Protein AF-0000000083951355 (afdb_homodimer)

Structure (mmCIF, N/CA/C/O backbone):
data_AF-0000000083951355-model_v1
#
loop_
_entity.id
_entity.type
_entity.pdbx_description
1 polymer 'Uncharacterized conserved protein, contains double-stranded beta-helix domain'
#
loop_
_atom_site.group_PDB
_atom_site.id
_atom_site.type_symbol
_atom_site.label_atom_id
_atom_site.label_alt_id
_atom_site.label_comp_id
_atom_site.label_asym_id
_atom_site.label_entity_id
_atom_site.label_seq_id
_atom_site.pdbx_PDB_ins_code
_atom_site.Cartn_x
_atom_site.Cartn_y
_atom_site.Cartn_z
_atom_site.occupancy
_atom_site.B_iso_or_equiv
_atom_site.auth_seq_id
_atom_site.auth_comp_id
_atom_site.auth_asym_id
_atom_site.auth_atom_id
_atom_site.pdbx_PDB_model_num
ATOM 1 N N . MET A 1 1 ? -14.945 -11.906 -16.562 1 75.81 1 MET A N 1
ATOM 2 C CA . MET A 1 1 ? -14.273 -10.68 -16.141 1 75.81 1 MET A CA 1
ATOM 3 C C . MET A 1 1 ? -13.078 -10.375 -17.031 1 75.81 1 MET A C 1
ATOM 5 O O . MET A 1 1 ? -12.438 -11.289 -17.547 1 75.81 1 MET A O 1
ATOM 9 N N . ASN A 1 2 ? -12.984 -9.07 -17.422 1 92.38 2 ASN A N 1
ATOM 10 C CA . ASN A 1 2 ? -11.852 -8.68 -18.25 1 92.38 2 ASN A CA 1
ATOM 11 C C . ASN A 1 2 ? -10.578 -8.516 -17.422 1 92.38 2 ASN A C 1
ATOM 13 O O . ASN A 1 2 ? -10.469 -7.57 -16.625 1 92.38 2 ASN A O 1
ATOM 17 N N . ALA A 1 3 ? -9.594 -9.438 -17.562 1 96.56 3 ALA A N 1
ATOM 18 C CA . ALA A 1 3 ? -8.359 -9.477 -16.766 1 96.56 3 ALA A CA 1
ATOM 19 C C . ALA A 1 3 ? -7.586 -8.172 -16.891 1 96.56 3 ALA A C 1
ATOM 21 O O . ALA A 1 3 ? -6.875 -7.773 -15.969 1 96.56 3 ALA A O 1
ATOM 22 N N . ARG A 1 4 ? -7.781 -7.496 -18 1 97.25 4 ARG A N 1
ATOM 23 C CA . ARG A 1 4 ? -7.02 -6.285 -18.297 1 97.25 4 ARG A CA 1
ATOM 24 C C . ARG A 1 4 ? -7.406 -5.148 -17.359 1 97.25 4 ARG A C 1
ATOM 26 O O . ARG A 1 4 ? -6.633 -4.211 -17.156 1 97.25 4 ARG A O 1
ATOM 33 N N . GLU A 1 5 ? -8.539 -5.211 -16.766 1 97.81 5 GLU A N 1
ATOM 34 C CA . GLU A 1 5 ? -9.031 -4.141 -15.906 1 97.81 5 GLU A CA 1
ATOM 35 C C . GLU A 1 5 ? -8.227 -4.066 -14.609 1 97.81 5 GLU A C 1
ATOM 37 O O . GLU A 1 5 ? -8.305 -3.076 -13.875 1 97.81 5 GLU A O 1
ATOM 42 N N . PHE A 1 6 ? -7.445 -5.098 -14.328 1 98.62 6 PHE A N 1
ATOM 43 C CA . PHE A 1 6 ? -6.699 -5.152 -13.07 1 98.62 6 PHE A CA 1
ATOM 44 C C . PHE A 1 6 ? -5.289 -4.613 -13.258 1 98.62 6 PHE A C 1
ATOM 46 O O . PHE A 1 6 ? -4.488 -4.617 -12.32 1 98.62 6 PHE A O 1
ATOM 53 N N . LEU A 1 7 ? -4.98 -4.199 -14.469 1 98.81 7 LEU A N 1
ATOM 54 C CA . LEU A 1 7 ? -3.678 -3.645 -14.82 1 98.81 7 LEU A CA 1
ATOM 55 C C . LEU A 1 7 ? -3.818 -2.217 -15.336 1 98.81 7 LEU A C 1
ATOM 57 O O . LEU A 1 7 ? -4.551 -1.968 -16.297 1 98.81 7 LEU A O 1
ATOM 61 N N . LEU A 1 8 ? -3.17 -1.292 -14.695 1 98.88 8 LEU A N 1
ATOM 62 C CA . LEU A 1 8 ? -2.986 0.057 -15.219 1 98.88 8 LEU A CA 1
ATOM 63 C C . LEU A 1 8 ? -1.565 0.248 -15.742 1 98.88 8 LEU A C 1
ATOM 65 O O . LEU A 1 8 ? -0.607 0.231 -14.961 1 98.88 8 LEU A O 1
ATOM 69 N N . LYS A 1 9 ? -1.46 0.48 -17 1 98.88 9 LYS A N 1
ATOM 70 C CA . LYS A 1 9 ? -0.158 0.77 -17.594 1 98.88 9 LYS A CA 1
ATOM 71 C C . LYS A 1 9 ? 0.319 2.17 -17.219 1 98.88 9 LYS A C 1
ATOM 73 O O . LYS A 1 9 ? -0.493 3.078 -17.031 1 98.88 9 LYS A O 1
ATOM 78 N N . ALA A 1 10 ? 1.651 2.262 -17.188 1 98.81 10 ALA A N 1
ATOM 79 C CA . ALA A 1 10 ? 2.246 3.559 -16.875 1 98.81 10 ALA A CA 1
ATOM 80 C C . ALA A 1 10 ? 1.678 4.652 -17.781 1 98.81 10 ALA A C 1
ATOM 82 O O . ALA A 1 10 ? 1.383 5.754 -17.312 1 98.81 10 ALA A O 1
ATOM 83 N N . SER A 1 11 ? 1.518 4.359 -19.016 1 98.75 11 SER A N 1
ATOM 84 C CA . SER A 1 11 ? 1.013 5.344 -19.969 1 98.75 11 SER A CA 1
ATOM 85 C C . SER A 1 11 ? -0.434 5.715 -19.672 1 98.75 11 SER A C 1
ATOM 87 O O . SER A 1 11 ? -0.843 6.859 -19.875 1 98.75 11 SER A O 1
ATOM 89 N N . GLU A 1 12 ? -1.25 4.75 -19.266 1 98.75 12 GLU A N 1
ATOM 90 C CA . GLU A 1 12 ? -2.631 5.023 -18.891 1 98.75 12 GLU A CA 1
ATOM 91 C C . GLU A 1 12 ? -2.691 5.891 -17.625 1 98.75 12 GLU A C 1
ATOM 93 O O . GLU A 1 12 ? -3.529 6.785 -17.531 1 98.75 12 GLU A O 1
ATOM 98 N N . ILE A 1 13 ? -1.822 5.598 -16.656 1 98.81 13 ILE A N 1
ATOM 99 C CA . ILE A 1 13 ? -1.735 6.395 -15.445 1 98.81 13 ILE A CA 1
ATOM 100 C C . ILE A 1 13 ? -1.334 7.828 -15.797 1 98.81 13 ILE A C 1
ATOM 102 O O . ILE A 1 13 ? -1.927 8.781 -15.289 1 98.81 13 ILE A O 1
ATOM 106 N N . ASP A 1 14 ? -0.297 8 -16.656 1 98.25 14 ASP A N 1
ATOM 107 C CA . ASP A 1 14 ? 0.141 9.32 -17.109 1 98.25 14 ASP A CA 1
ATOM 108 C C . ASP A 1 14 ? -1.014 10.102 -17.719 1 98.25 14 ASP A C 1
ATOM 110 O O . ASP A 1 14 ? -1.091 11.328 -17.578 1 98.25 14 ASP A O 1
ATOM 114 N N . ALA A 1 15 ? -1.885 9.398 -18.375 1 98.31 15 ALA A N 1
ATOM 115 C CA . ALA A 1 15 ? -2.973 10.031 -19.109 1 98.31 15 ALA A CA 1
ATOM 116 C C . ALA A 1 15 ? -4.133 10.383 -18.188 1 98.31 15 ALA A C 1
ATOM 118 O O . ALA A 1 15 ? -5.035 11.133 -18.562 1 98.31 15 ALA A O 1
ATOM 119 N N . MET A 1 16 ? -4.133 9.836 -17.016 1 98.31 16 MET A N 1
ATOM 120 C CA . MET A 1 16 ? -5.172 10.203 -16.062 1 98.31 16 MET A CA 1
ATOM 121 C C . MET A 1 16 ? -5.105 11.695 -15.727 1 98.31 16 MET A C 1
ATOM 123 O O . MET A 1 16 ? -4.02 12.242 -15.523 1 98.31 16 MET A O 1
ATOM 127 N N . LYS A 1 17 ? -6.199 12.359 -15.703 1 96.44 17 LYS A N 1
ATOM 128 C CA . LYS A 1 17 ? -6.246 13.781 -15.367 1 96.44 17 LYS A CA 1
ATOM 129 C C . LYS A 1 17 ? -5.898 14 -13.898 1 96.44 17 LYS A C 1
ATOM 131 O O . LYS A 1 17 ? -5.254 14.992 -13.547 1 96.44 17 LYS A O 1
ATOM 136 N N . GLY A 1 18 ? -6.141 13.117 -13.078 1 97.75 18 GLY A N 1
ATOM 137 C CA . GLY A 1 18 ? -6.012 13.32 -11.648 1 97.75 18 GLY A CA 1
ATOM 138 C C . GLY A 1 18 ? -7.051 14.266 -11.078 1 97.75 18 GLY A C 1
ATOM 139 O O . GLY A 1 18 ? -7.84 14.852 -11.828 1 97.75 18 GLY A O 1
ATOM 140 N N . GLU A 1 19 ? -7.145 14.344 -9.828 1 98.5 19 GLU A N 1
ATOM 141 C CA . GLU A 1 19 ? -8.031 15.258 -9.109 1 98.5 19 GLU A CA 1
ATOM 142 C C . GLU A 1 19 ? -7.25 16.156 -8.156 1 98.5 19 GLU A C 1
ATOM 144 O O . GLU A 1 19 ? -6.5 15.664 -7.305 1 98.5 19 GLU A O 1
ATOM 149 N N . GLU A 1 20 ? -7.418 17.453 -8.344 1 98.44 20 GLU A N 1
ATOM 150 C CA . GLU A 1 20 ? -6.844 18.375 -7.359 1 98.44 20 GLU A CA 1
ATOM 151 C C . GLU A 1 20 ? -7.656 18.375 -6.066 1 98.44 20 GLU A C 1
ATOM 153 O O . GLU A 1 20 ? -8.875 18.562 -6.094 1 98.44 20 GLU A O 1
ATOM 158 N N . ARG A 1 21 ? -6.984 18.156 -5.008 1 98.12 21 ARG A N 1
ATOM 159 C CA . ARG A 1 21 ? -7.629 18.109 -3.703 1 98.12 21 ARG A CA 1
ATOM 160 C C . ARG A 1 21 ? -6.984 19.094 -2.736 1 98.12 21 ARG A C 1
ATOM 162 O O . ARG A 1 21 ? -5.758 19.156 -2.641 1 98.12 21 ARG A O 1
ATOM 169 N N . THR A 1 22 ? -7.766 19.844 -2.102 1 98.69 22 THR A N 1
ATOM 170 C CA . THR A 1 22 ? -7.316 20.734 -1.035 1 98.69 22 THR A CA 1
ATOM 171 C C . THR A 1 22 ? -7.801 20.234 0.324 1 98.69 22 THR A C 1
ATOM 173 O O . THR A 1 22 ? -8.984 19.922 0.489 1 98.69 22 THR A O 1
ATOM 176 N N . HIS A 1 23 ? -6.91 20.172 1.264 1 98.44 23 HIS A N 1
ATOM 177 C CA . HIS A 1 23 ? -7.32 19.734 2.594 1 98.44 23 HIS A CA 1
ATOM 178 C C . HIS A 1 23 ? -8.234 20.75 3.258 1 98.44 23 HIS A C 1
ATOM 180 O O . HIS A 1 23 ? -7.945 21.953 3.236 1 98.44 23 HIS A O 1
ATOM 186 N N . PHE A 1 24 ? -9.219 20.328 3.924 1 97.31 24 PHE A N 1
ATOM 187 C CA . PHE A 1 24 ? -10.266 21.219 4.414 1 97.31 24 PHE A CA 1
ATOM 188 C C . PHE A 1 24 ? -9.758 22.062 5.59 1 97.31 24 PHE A C 1
ATOM 190 O O . PHE A 1 24 ? -10.297 23.125 5.867 1 97.31 24 PHE A O 1
ATOM 197 N N . LEU A 1 25 ? -8.656 21.688 6.234 1 98.38 25 LEU A N 1
ATOM 198 C CA . LEU A 1 25 ? -8.125 22.438 7.363 1 98.38 25 LEU A CA 1
ATOM 199 C C . LEU A 1 25 ? -6.852 23.188 6.965 1 98.38 25 LEU A C 1
ATOM 201 O O . LEU A 1 25 ? -6.219 23.828 7.805 1 98.38 25 LEU A O 1
ATOM 205 N N . ASN A 1 26 ? -6.398 23.062 5.801 1 98.62 26 ASN A N 1
ATOM 206 C CA . ASN A 1 26 ? -5.129 23.625 5.352 1 98.62 26 ASN A CA 1
ATOM 207 C C . ASN A 1 26 ? -5.184 24.031 3.881 1 98.62 26 ASN A C 1
ATOM 209 O O . ASN A 1 26 ? -4.875 23.219 3 1 98.62 26 ASN A O 1
ATOM 213 N N . PRO A 1 27 ? -5.449 25.297 3.631 1 98.5 27 PRO A N 1
ATOM 214 C CA . PRO A 1 27 ? -5.621 25.734 2.246 1 98.5 27 PRO A CA 1
ATOM 215 C C . PRO A 1 27 ? -4.344 25.594 1.419 1 98.5 27 PRO A C 1
ATOM 217 O O . PRO A 1 27 ? -4.398 25.609 0.187 1 98.5 27 PRO A O 1
ATOM 220 N N . ASN A 1 28 ? -3.213 25.453 2.031 1 98.75 28 ASN A N 1
ATOM 221 C CA . ASN A 1 28 ? -1.966 25.266 1.297 1 98.75 28 ASN A CA 1
ATOM 222 C C . ASN A 1 28 ? -1.733 23.797 0.956 1 98.75 28 ASN A C 1
ATOM 224 O O . ASN A 1 28 ? -0.824 23.469 0.191 1 98.75 28 ASN A O 1
ATOM 228 N N . ALA A 1 29 ? -2.486 22.906 1.539 1 98.81 29 ALA A N 1
ATOM 229 C CA . ALA A 1 29 ? -2.379 21.484 1.23 1 98.81 29 ALA A CA 1
ATOM 230 C C . ALA A 1 29 ? -3.174 21.125 -0.025 1 98.81 29 ALA A C 1
ATOM 232 O O . ALA A 1 29 ? -4.309 20.656 0.061 1 98.81 29 ALA A O 1
ATOM 233 N N . VAL A 1 30 ? -2.535 21.391 -1.075 1 98.81 30 VAL A N 1
ATOM 234 C CA . VAL A 1 30 ? -3.113 21.125 -2.389 1 98.81 30 VAL A CA 1
ATOM 235 C C . VAL A 1 30 ? -2.309 20.047 -3.102 1 98.81 30 VAL A C 1
ATOM 237 O O . VAL A 1 30 ? -1.106 20.203 -3.326 1 98.81 30 VAL A O 1
ATOM 240 N N . ARG A 1 31 ? -2.936 19.016 -3.4 1 98.56 31 ARG A N 1
ATOM 241 C CA . ARG A 1 31 ? -2.262 17.922 -4.078 1 98.56 31 ARG A CA 1
ATOM 242 C C . ARG A 1 31 ? -3.018 17.5 -5.336 1 98.56 31 ARG A C 1
ATOM 244 O O . ARG A 1 31 ? -4.238 17.672 -5.414 1 98.56 31 ARG A O 1
ATOM 251 N N . LEU A 1 32 ? -2.316 17.094 -6.324 1 98.75 32 LEU A N 1
ATOM 252 C CA . LEU A 1 32 ? -2.9 16.359 -7.441 1 98.75 32 LEU A CA 1
ATOM 253 C C . LEU A 1 32 ? -2.873 14.852 -7.188 1 98.75 32 LEU A C 1
ATOM 255 O O . LEU A 1 32 ? -1.804 14.273 -6.984 1 98.75 32 LEU A O 1
ATOM 259 N N . ARG A 1 33 ? -4.055 14.297 -7.195 1 98.81 33 ARG A N 1
ATOM 260 C CA . ARG A 1 33 ? -4.184 12.898 -6.777 1 98.81 33 ARG A CA 1
ATOM 261 C C . ARG A 1 33 ? -4.734 12.039 -7.91 1 98.81 33 ARG A C 1
ATOM 263 O O . ARG A 1 33 ? -5.758 12.375 -8.508 1 98.81 33 ARG A O 1
ATOM 270 N N . LYS A 1 34 ? -4.031 10.977 -8.266 1 98.88 34 LYS A N 1
ATOM 271 C CA . LYS A 1 34 ? -4.559 9.883 -9.078 1 98.88 34 LYS A CA 1
ATOM 272 C C . LYS A 1 34 ? -4.816 8.641 -8.234 1 98.88 34 LYS A C 1
ATOM 274 O O . LYS A 1 34 ? -3.875 8.008 -7.742 1 98.88 34 LYS A O 1
ATOM 279 N N . SER A 1 35 ? -6.098 8.281 -8.031 1 98.75 35 SER A N 1
ATOM 280 C CA . SER A 1 35 ? -6.465 7.152 -7.184 1 98.75 35 SER A CA 1
ATOM 281 C C . SER A 1 35 ? -6.383 5.836 -7.945 1 98.75 35 SER A C 1
ATOM 283 O O . SER A 1 35 ? -7.395 5.34 -8.445 1 98.75 35 SER A O 1
ATOM 285 N N . LEU A 1 36 ? -5.254 5.242 -7.93 1 98.88 36 LEU A N 1
ATOM 286 C CA . LEU A 1 36 ? -5.012 4.016 -8.68 1 98.88 36 LEU A CA 1
ATOM 287 C C . LEU A 1 36 ? -5.879 2.879 -8.156 1 98.88 36 LEU A C 1
ATOM 289 O O . LEU A 1 36 ? -6.48 2.139 -8.938 1 98.88 36 LEU A O 1
ATOM 293 N N . GLY A 1 37 ? -5.922 2.771 -6.832 1 98.69 37 GLY A N 1
ATOM 294 C CA . GLY A 1 37 ? -6.734 1.726 -6.23 1 98.69 37 GLY A CA 1
ATOM 295 C C . GLY A 1 37 ? -8.203 1.816 -6.605 1 98.69 37 GLY A C 1
ATOM 296 O O . GLY A 1 37 ? -8.852 0.795 -6.828 1 98.69 37 GLY A O 1
ATOM 297 N N . ASP A 1 38 ? -8.758 3.043 -6.684 1 98.31 38 ASP A N 1
ATOM 298 C CA . ASP A 1 38 ? -10.164 3.232 -7.035 1 98.31 38 ASP A CA 1
ATOM 299 C C . ASP A 1 38 ? -10.43 2.795 -8.477 1 98.31 38 ASP A C 1
ATOM 301 O O . ASP A 1 38 ? -11.477 2.213 -8.766 1 98.31 38 ASP A O 1
ATOM 305 N N . VAL A 1 39 ? -9.539 3.141 -9.352 1 98.19 39 VAL A N 1
ATOM 306 C CA . VAL A 1 39 ? -9.711 2.803 -10.758 1 98.19 39 VAL A CA 1
ATOM 307 C C . VAL A 1 39 ? -9.906 1.295 -10.914 1 98.19 39 VAL A C 1
ATOM 309 O O . VAL A 1 39 ? -10.734 0.846 -11.711 1 98.19 39 VAL A O 1
ATOM 312 N N . ILE A 1 40 ? -9.148 0.5 -10.141 1 98 40 ILE A N 1
ATOM 313 C CA . ILE A 1 40 ? -9.188 -0.953 -10.266 1 98 40 ILE A CA 1
ATOM 314 C C . ILE A 1 40 ? -10.328 -1.515 -9.422 1 98 40 ILE A C 1
ATOM 316 O O . ILE A 1 40 ? -10.859 -2.586 -9.727 1 98 40 ILE A O 1
ATOM 320 N N . GLY A 1 41 ? -10.633 -0.861 -8.344 1 97.88 41 GLY A N 1
ATOM 321 C CA . GLY A 1 41 ? -11.758 -1.302 -7.531 1 97.88 41 GLY A CA 1
ATOM 322 C C . GLY A 1 41 ? -11.336 -1.871 -6.191 1 97.88 41 GLY A C 1
ATOM 323 O O . GLY A 1 41 ? -11.992 -2.773 -5.66 1 97.88 41 GLY A O 1
ATOM 324 N N . LEU A 1 42 ? -10.211 -1.438 -5.645 1 98.56 42 LEU A N 1
ATOM 325 C CA . LEU A 1 42 ? -9.859 -1.805 -4.273 1 98.56 42 LEU A CA 1
ATOM 326 C C . LEU A 1 42 ? -10.828 -1.171 -3.279 1 98.56 42 LEU A C 1
ATOM 328 O O . LEU A 1 42 ? -11.188 -0.001 -3.42 1 98.56 42 LEU A O 1
ATOM 332 N N . ALA A 1 43 ? -11.203 -1.924 -2.297 1 98 43 ALA A N 1
ATOM 333 C CA . ALA A 1 43 ? -12.195 -1.447 -1.339 1 98 43 ALA A CA 1
ATOM 334 C C . ALA A 1 43 ? -11.555 -1.156 0.016 1 98 43 ALA A C 1
ATOM 336 O O . ALA A 1 43 ? -12.008 -0.272 0.746 1 98 43 ALA A O 1
ATOM 337 N N . HIS A 1 44 ? -10.492 -1.833 0.333 1 98.12 44 HIS A N 1
ATOM 338 C CA . HIS A 1 44 ? -9.992 -1.808 1.702 1 98.12 44 HIS A CA 1
ATOM 339 C C . HIS A 1 44 ? -8.625 -1.14 1.774 1 98.12 44 HIS A C 1
ATOM 341 O O . HIS A 1 44 ? -8.141 -0.816 2.863 1 98.12 44 HIS A O 1
ATOM 347 N N . LEU A 1 45 ? -8.031 -0.971 0.641 1 98.62 45 LEU A N 1
ATOM 348 C CA . LEU A 1 45 ? -6.766 -0.262 0.521 1 98.62 45 LEU A CA 1
ATOM 349 C C . LEU A 1 45 ? -6.918 0.988 -0.338 1 98.62 45 LEU A C 1
ATOM 351 O O . LEU A 1 45 ? -7.52 0.938 -1.413 1 98.62 45 LEU A O 1
ATOM 355 N N . GLY A 1 46 ? -6.516 2.055 0.201 1 98.5 46 GLY A N 1
ATOM 356 C CA . GLY A 1 46 ? -6.301 3.219 -0.644 1 98.5 46 GLY A CA 1
ATOM 357 C C . GLY A 1 46 ? -4.895 3.291 -1.21 1 98.5 46 GLY A C 1
ATOM 358 O O . GLY A 1 46 ? -3.916 3.119 -0.481 1 98.5 46 GLY A O 1
ATOM 359 N N . VAL A 1 47 ? -4.734 3.455 -2.475 1 98.88 47 VAL A N 1
ATOM 360 C CA . VAL A 1 47 ? -3.451 3.617 -3.152 1 98.88 47 VAL A CA 1
ATOM 361 C C . VAL A 1 47 ? -3.533 4.777 -4.141 1 98.88 47 VAL A C 1
ATOM 363 O O . VAL A 1 47 ? -4.281 4.715 -5.121 1 98.88 47 VAL A O 1
ATOM 366 N N . HIS A 1 48 ? -2.752 5.777 -3.887 1 98.88 48 HIS A N 1
ATOM 367 C CA . HIS A 1 48 ? -2.822 6.992 -4.695 1 98.88 48 HIS A CA 1
ATOM 368 C C . HIS A 1 48 ? -1.436 7.438 -5.145 1 98.88 48 HIS A C 1
ATOM 370 O O . HIS A 1 48 ? -0.473 7.352 -4.379 1 98.88 48 HIS A O 1
ATOM 376 N N . LEU A 1 49 ? -1.377 7.785 -6.371 1 98.94 49 LEU A N 1
ATOM 377 C CA . LEU A 1 49 ? -0.241 8.562 -6.852 1 98.94 49 LEU A CA 1
ATOM 378 C C . LEU A 1 49 ? -0.47 10.055 -6.629 1 98.94 49 LEU A C 1
ATOM 380 O O . LEU A 1 49 ? -1.436 10.625 -7.145 1 98.94 49 LEU A O 1
ATOM 384 N N . ILE A 1 50 ? 0.447 10.648 -5.883 1 98.94 50 ILE A N 1
ATOM 385 C CA . ILE A 1 50 ? 0.289 12.047 -5.512 1 98.94 50 ILE A CA 1
ATOM 386 C C . ILE A 1 50 ? 1.395 12.883 -6.156 1 98.94 50 ILE A C 1
ATOM 388 O O . ILE A 1 50 ? 2.553 12.461 -6.195 1 98.94 50 ILE A O 1
ATOM 392 N N . GLU A 1 51 ? 1.051 13.969 -6.59 1 98.88 51 GLU A N 1
ATOM 393 C CA . GLU A 1 51 ? 1.996 15 -7.004 1 98.88 51 GLU A CA 1
ATOM 394 C C . GLU A 1 51 ? 1.801 16.281 -6.199 1 98.88 51 GLU A C 1
ATOM 396 O O . GLU A 1 51 ? 0.687 16.812 -6.113 1 98.88 51 GLU A O 1
ATOM 401 N N . LEU A 1 52 ? 2.865 16.719 -5.574 1 98.88 52 LEU A N 1
ATOM 402 C CA . LEU A 1 52 ? 2.881 17.984 -4.852 1 98.88 52 LEU A CA 1
ATOM 403 C C . LEU A 1 52 ? 3.686 19.031 -5.613 1 98.88 52 LEU A C 1
ATOM 405 O O . LEU A 1 52 ? 4.875 18.844 -5.879 1 98.88 52 LEU A O 1
ATOM 409 N N . ALA A 1 53 ? 3.068 20.156 -5.93 1 98.81 53 ALA A N 1
ATOM 410 C CA . ALA A 1 53 ? 3.781 21.266 -6.547 1 98.81 53 ALA A CA 1
ATOM 411 C C . ALA A 1 53 ? 4.73 21.938 -5.551 1 98.81 53 ALA A C 1
ATOM 413 O O . ALA A 1 53 ? 4.594 21.75 -4.34 1 98.81 53 ALA A O 1
ATOM 414 N N . PRO A 1 54 ? 5.727 22.672 -6.086 1 98.81 54 PRO A N 1
ATOM 415 C CA . PRO A 1 54 ? 6.629 23.391 -5.188 1 98.81 54 PRO A CA 1
ATOM 416 C C . PRO A 1 54 ? 5.887 24.266 -4.176 1 98.81 54 PRO A C 1
ATOM 418 O O . PRO A 1 54 ? 4.961 25 -4.547 1 98.81 54 PRO A O 1
ATOM 421 N N . GLY A 1 55 ? 6.25 24.062 -2.893 1 98.81 55 GLY A N 1
ATOM 422 C CA . GLY A 1 55 ? 5.723 24.922 -1.844 1 98.81 55 GLY A CA 1
ATOM 423 C C . GLY A 1 55 ? 4.445 24.391 -1.222 1 98.81 55 GLY A C 1
ATOM 424 O O . GLY A 1 55 ? 3.957 24.938 -0.231 1 98.81 55 GLY A O 1
ATOM 425 N N . ARG A 1 56 ? 3.906 23.344 -1.773 1 98.88 56 ARG A N 1
ATOM 426 C CA . ARG A 1 56 ? 2.623 22.844 -1.296 1 98.88 56 ARG A CA 1
ATOM 427 C C . ARG A 1 56 ? 2.814 21.812 -0.194 1 98.88 56 ARG A C 1
ATOM 429 O O . ARG A 1 56 ? 3.844 21.125 -0.144 1 98.88 56 ARG A O 1
ATOM 436 N N . ASP A 1 57 ? 1.889 21.734 0.682 1 98.88 57 ASP A N 1
ATOM 437 C CA . ASP A 1 57 ? 1.808 20.703 1.713 1 98.88 57 ASP A CA 1
ATOM 438 C C . ASP A 1 57 ? 1 19.5 1.226 1 98.88 57 ASP A C 1
ATOM 440 O O . ASP A 1 57 ? 0.11 19.641 0.385 1 98.88 57 ASP A O 1
ATOM 444 N N . SER A 1 58 ? 1.3 18.375 1.773 1 98.69 58 SER A N 1
ATOM 445 C CA . SER A 1 58 ? 0.576 17.172 1.403 1 98.69 58 SER A CA 1
ATOM 446 C C . SER A 1 58 ? -0.791 17.109 2.078 1 98.69 58 SER A C 1
ATOM 448 O O . SER A 1 58 ? -1.73 16.531 1.54 1 98.69 58 SER A O 1
ATOM 450 N N . THR A 1 59 ? -0.887 17.562 3.266 1 98.62 59 THR A N 1
ATOM 451 C CA . THR A 1 59 ? -2.029 17.453 4.164 1 98.62 59 THR A CA 1
ATOM 452 C C . THR A 1 59 ? -1.878 18.406 5.348 1 98.62 59 THR A C 1
ATOM 454 O O . THR A 1 59 ? -0.929 19.203 5.398 1 98.62 59 THR A O 1
ATOM 457 N N . GLU A 1 60 ? -2.861 18.484 6.168 1 98.75 60 GLU A N 1
ATOM 458 C CA . GLU A 1 60 ? -2.662 19.031 7.508 1 98.75 60 GLU A CA 1
ATOM 459 C C . GLU A 1 60 ? -1.998 18.016 8.43 1 98.75 60 GLU A C 1
ATOM 461 O O . GLU A 1 60 ? -2.373 16.828 8.438 1 98.75 60 GLU A O 1
ATOM 466 N N . TYR A 1 61 ? -0.988 18.469 9.164 1 98.69 61 TYR A N 1
ATOM 467 C CA . TYR A 1 61 ? -0.281 17.625 10.125 1 98.69 61 TYR A CA 1
ATOM 468 C C . TYR A 1 61 ? -1.26 16.859 11 1 98.69 61 TYR A C 1
ATOM 470 O O . TYR A 1 61 ? -2.072 17.453 11.711 1 98.69 61 TYR A O 1
ATOM 478 N N . HIS A 1 62 ? -1.165 15.438 10.984 1 98.81 62 HIS A N 1
ATOM 479 C CA . HIS A 1 62 ? -2.195 14.633 11.641 1 98.81 62 HIS A CA 1
ATOM 480 C C . HIS A 1 62 ? -1.672 13.25 11.984 1 98.81 62 HIS A C 1
ATOM 482 O O . HIS A 1 62 ? -0.562 12.883 11.594 1 98.81 62 HIS A O 1
ATOM 488 N N . LEU A 1 63 ? -2.4 12.508 12.82 1 98 63 LEU A N 1
ATOM 489 C CA . LEU A 1 63 ? -2.164 11.086 13.039 1 98 63 LEU A CA 1
ATOM 490 C C . LEU A 1 63 ? -3.475 10.305 13.023 1 98 63 LEU A C 1
ATOM 492 O O . LEU A 1 63 ? -4.539 10.867 13.289 1 98 63 LEU A O 1
ATOM 496 N N . HIS A 1 64 ? -3.387 9.094 12.562 1 98.62 64 HIS A N 1
ATOM 497 C CA . HIS A 1 64 ? -4.5 8.148 12.578 1 98.62 64 HIS A CA 1
ATOM 498 C C . HIS A 1 64 ? -4.414 7.223 13.789 1 98.62 64 HIS A C 1
ATOM 500 O O . HIS A 1 64 ? -3.342 6.703 14.102 1 98.62 64 HIS A O 1
ATOM 506 N N . TYR A 1 65 ? -5.562 6.961 14.383 1 98.62 65 TYR A N 1
ATOM 507 C CA . TYR A 1 65 ? -5.523 6.094 15.555 1 98.62 65 TYR A CA 1
ATOM 508 C C . TYR A 1 65 ? -5.77 4.641 15.172 1 98.62 65 TYR A C 1
ATOM 510 O O . TYR A 1 65 ? -5.352 3.723 15.875 1 98.62 65 TYR A O 1
ATOM 518 N N . PHE A 1 66 ? -6.461 4.402 14.023 1 98.5 66 PHE A N 1
ATOM 519 C CA . PHE A 1 66 ? -6.809 3.023 13.695 1 98.5 66 PHE A CA 1
ATOM 520 C C . PHE A 1 66 ? -6.227 2.619 12.344 1 98.5 66 PHE A C 1
ATOM 522 O O . PHE A 1 66 ? -5.941 1.443 12.117 1 98.5 66 PHE A O 1
ATOM 529 N N . GLU A 1 67 ? -6.031 3.512 11.453 1 98.56 67 GLU A N 1
ATOM 530 C CA . GLU A 1 67 ? -5.52 3.207 10.117 1 98.56 67 GLU A CA 1
ATOM 531 C C . GLU A 1 67 ? -3.998 3.338 10.07 1 98.56 67 GLU A C 1
ATOM 533 O O . GLU A 1 67 ? -3.428 4.234 10.688 1 98.56 67 GLU A O 1
ATOM 538 N N . GLU A 1 68 ? -3.367 2.41 9.391 1 98.81 68 GLU A N 1
ATOM 539 C CA . GLU A 1 68 ? -1.963 2.533 9.016 1 98.81 68 GLU A CA 1
ATOM 540 C C . GLU A 1 68 ? -1.813 3.203 7.652 1 98.81 68 GLU A C 1
ATOM 542 O O . GLU A 1 68 ? -2.684 3.064 6.789 1 98.81 68 GLU A O 1
ATOM 547 N N . GLU A 1 69 ? -0.744 3.91 7.457 1 98.75 69 GLU A N 1
ATOM 548 C CA . GLU A 1 69 ? -0.438 4.637 6.23 1 98.75 69 GLU A CA 1
ATOM 549 C C . GLU A 1 69 ? 1.058 4.609 5.93 1 98.75 69 GLU A C 1
ATOM 551 O O . GLU A 1 69 ? 1.88 4.551 6.848 1 98.75 69 GLU A O 1
ATOM 556 N N . CYS A 1 70 ? 1.447 4.578 4.676 1 98.81 70 CYS A N 1
ATOM 557 C CA . CYS A 1 70 ? 2.854 4.648 4.297 1 98.81 70 CYS A CA 1
ATOM 558 C C . CYS A 1 70 ? 3.025 5.363 2.965 1 98.81 70 CYS A C 1
ATOM 560 O O . CYS A 1 70 ? 2.062 5.527 2.215 1 98.81 70 CYS A O 1
ATOM 562 N N . ILE A 1 71 ? 4.223 5.852 2.762 1 98.81 71 ILE A N 1
ATOM 563 C CA . ILE A 1 71 ? 4.594 6.668 1.609 1 98.81 71 ILE A CA 1
ATOM 564 C C . ILE A 1 71 ? 5.887 6.137 0.995 1 98.81 71 ILE A C 1
ATOM 566 O O . ILE A 1 71 ? 6.824 5.785 1.715 1 98.81 71 ILE A O 1
ATOM 570 N N . TYR A 1 72 ? 5.961 6.035 -0.274 1 99 72 TYR A N 1
ATOM 571 C CA . TYR A 1 72 ? 7.176 5.746 -1.031 1 99 72 TYR A CA 1
ATOM 572 C C . TYR A 1 72 ? 7.441 6.828 -2.07 1 99 72 TYR A C 1
ATOM 574 O O . TYR A 1 72 ? 6.633 7.039 -2.977 1 99 72 TYR A O 1
ATOM 582 N N . VAL A 1 73 ? 8.578 7.516 -2.016 1 98.94 73 VAL A N 1
ATOM 583 C CA . VAL A 1 73 ? 8.875 8.641 -2.896 1 98.94 73 VAL A CA 1
ATOM 584 C C . VAL A 1 73 ? 9.352 8.125 -4.25 1 98.94 73 VAL A C 1
ATOM 586 O O . VAL A 1 73 ? 10.297 7.34 -4.328 1 98.94 73 VAL A O 1
ATOM 589 N N . LEU A 1 74 ? 8.695 8.625 -5.27 1 98.94 74 LEU A N 1
ATOM 590 C CA . LEU A 1 74 ? 9.008 8.156 -6.617 1 98.94 74 LEU A CA 1
ATOM 591 C C . LEU A 1 74 ? 9.891 9.164 -7.348 1 98.94 74 LEU A C 1
ATOM 593 O O . LEU A 1 74 ? 10.758 8.781 -8.133 1 98.94 74 LEU A O 1
ATOM 597 N N . GLU A 1 75 ? 9.617 10.422 -7.215 1 98.81 75 GLU A N 1
ATOM 598 C CA . GLU A 1 75 ? 10.328 11.508 -7.891 1 98.81 75 GLU A CA 1
ATOM 599 C C . GLU A 1 75 ? 10.414 12.75 -7.008 1 98.81 75 GLU A C 1
ATOM 601 O O . GLU A 1 75 ? 9.484 13.039 -6.25 1 98.81 75 GLU A O 1
ATOM 606 N N . GLY A 1 76 ? 11.516 13.5 -7.152 1 98.81 76 GLY A N 1
ATOM 607 C CA . GLY A 1 76 ? 11.648 14.781 -6.484 1 98.81 76 GLY A CA 1
ATOM 608 C C . GLY A 1 76 ? 12.148 14.664 -5.059 1 98.81 76 GLY A C 1
ATOM 609 O O . GLY A 1 76 ? 12.75 13.648 -4.688 1 98.81 76 GLY A O 1
ATOM 610 N N . GLU A 1 77 ? 12.133 15.758 -4.402 1 98.75 77 GLU A N 1
ATOM 611 C CA . GLU A 1 77 ? 12.578 15.867 -3.014 1 98.75 77 GLU A CA 1
ATOM 612 C C . GLU A 1 77 ? 11.664 16.781 -2.215 1 98.75 77 GLU A C 1
ATOM 614 O O . GLU A 1 77 ? 10.875 17.547 -2.789 1 98.75 77 GLU A O 1
ATOM 619 N N . GLY A 1 78 ? 11.734 16.719 -0.961 1 98.81 78 GLY A N 1
ATOM 620 C CA . GLY A 1 78 ? 10.961 17.531 -0.04 1 98.81 78 GLY A CA 1
ATOM 621 C C . GLY A 1 78 ? 11.305 17.281 1.416 1 98.81 78 GLY A C 1
ATOM 622 O O . GLY A 1 78 ? 12.469 17.047 1.752 1 98.81 78 GLY A O 1
ATOM 623 N N . GLU A 1 79 ? 10.305 17.484 2.266 1 98.94 79 GLU A N 1
ATOM 624 C CA . GLU A 1 79 ? 10.469 17.25 3.697 1 98.94 79 GLU A CA 1
ATOM 625 C C . GLU A 1 79 ? 9.258 16.531 4.281 1 98.94 79 GLU A C 1
ATOM 627 O O . GLU A 1 79 ? 8.141 16.688 3.793 1 98.94 79 GLU A O 1
ATOM 632 N N . VAL A 1 80 ? 9.539 15.727 5.25 1 98.94 80 VAL A N 1
ATOM 633 C CA . VAL A 1 80 ? 8.477 15.133 6.055 1 98.94 80 VAL A CA 1
ATOM 634 C C . VAL A 1 80 ? 8.625 15.555 7.512 1 98.94 80 VAL A C 1
ATOM 636 O O . VAL A 1 80 ? 9.742 15.641 8.031 1 98.94 80 VAL A O 1
ATOM 639 N N . CYS A 1 81 ? 7.559 15.938 8.07 1 98.81 81 CYS A N 1
ATOM 640 C CA . CYS A 1 81 ? 7.5 16.172 9.508 1 98.81 81 CYS A CA 1
ATOM 641 C C . CYS A 1 81 ? 6.914 14.961 10.234 1 98.81 81 CYS A C 1
ATOM 643 O O . CYS A 1 81 ? 5.805 14.523 9.922 1 98.81 81 CYS A O 1
ATOM 645 N N . ILE A 1 82 ? 7.699 14.414 11.12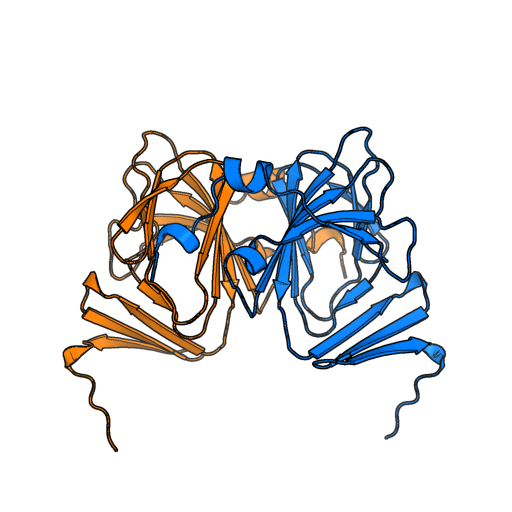5 1 98.69 82 ILE A N 1
ATOM 646 C CA . ILE A 1 82 ? 7.285 13.281 11.945 1 98.69 82 ILE A CA 1
ATOM 647 C C . ILE A 1 82 ? 7.469 13.617 13.422 1 98.69 82 ILE A C 1
ATOM 649 O O . ILE A 1 82 ? 8.594 13.844 13.883 1 98.69 82 ILE A O 1
ATOM 653 N N . ASP A 1 83 ? 6.359 13.656 14.109 1 97.94 83 ASP A N 1
ATOM 654 C CA . ASP A 1 83 ? 6.398 13.969 15.539 1 97.94 83 ASP A CA 1
ATOM 655 C C . ASP A 1 83 ? 7.156 15.273 15.789 1 97.94 83 ASP A C 1
ATOM 657 O O . ASP A 1 83 ? 8.078 15.312 16.609 1 97.94 83 ASP A O 1
ATOM 661 N N . GLN A 1 84 ? 6.91 16.203 14.992 1 97.31 84 GLN A N 1
ATOM 662 C CA . GLN A 1 84 ? 7.363 17.578 15.094 1 97.31 84 GLN A CA 1
ATOM 663 C C . GLN A 1 84 ? 8.844 17.703 14.742 1 97.31 84 GLN A C 1
ATOM 665 O O . GLN A 1 84 ? 9.469 18.734 15.016 1 97.31 84 GLN A O 1
ATOM 670 N N . GLN A 1 85 ? 9.438 16.688 14.219 1 98.44 85 GLN A N 1
ATOM 671 C CA . GLN A 1 85 ? 10.789 16.75 13.672 1 98.44 85 GLN A CA 1
ATOM 672 C C . GLN A 1 85 ? 10.766 16.656 12.148 1 98.44 85 GLN A C 1
ATOM 674 O O .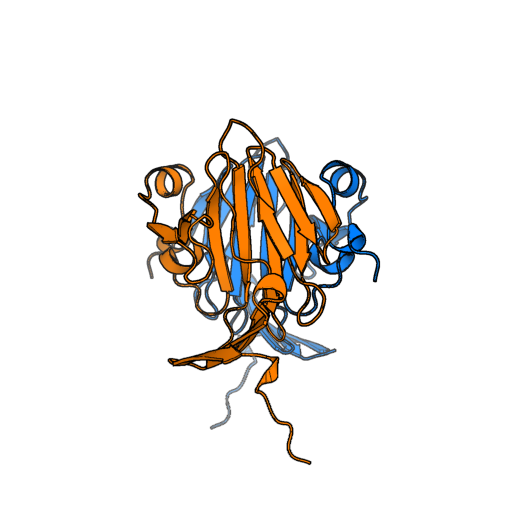 GLN A 1 85 ? 10.008 15.883 11.57 1 98.44 85 GLN A O 1
ATOM 679 N N . VAL A 1 86 ? 11.617 17.422 11.539 1 98.69 86 VAL A N 1
ATOM 680 C CA . VAL A 1 86 ? 11.602 17.547 10.086 1 98.69 86 VAL A CA 1
ATOM 681 C C . VAL A 1 86 ? 12.797 16.797 9.492 1 98.69 86 VAL A C 1
ATOM 683 O O . VAL A 1 86 ? 13.922 16.938 9.984 1 98.69 86 VAL A O 1
ATOM 686 N N . PHE A 1 87 ? 12.555 16.016 8.484 1 98.88 87 PHE A N 1
ATOM 687 C CA . PHE A 1 87 ? 13.586 15.273 7.777 1 98.88 87 PHE A CA 1
ATOM 688 C C . PHE A 1 87 ? 13.484 15.508 6.273 1 98.88 87 PHE A C 1
ATOM 690 O O . PHE A 1 87 ? 12.383 15.578 5.723 1 98.88 87 PHE A O 1
ATOM 697 N N . ALA A 1 88 ? 14.602 15.648 5.617 1 98.88 88 ALA A N 1
ATOM 698 C CA . ALA A 1 88 ? 14.609 15.664 4.156 1 98.88 88 ALA A CA 1
ATOM 699 C C . ALA A 1 88 ? 14.227 14.305 3.584 1 98.88 88 ALA A C 1
ATOM 701 O O . ALA A 1 88 ? 14.617 13.266 4.121 1 98.88 88 ALA A O 1
ATOM 702 N N . ILE A 1 89 ? 13.508 14.344 2.424 1 98.88 89 ILE A N 1
ATOM 703 C CA . ILE A 1 89 ? 13.172 13.086 1.764 1 98.88 89 ILE A CA 1
ATOM 704 C C . ILE A 1 89 ? 13.438 13.203 0.266 1 98.88 89 ILE A C 1
ATOM 706 O O . ILE A 1 89 ? 13.492 14.305 -0.28 1 98.88 89 ILE A O 1
ATOM 710 N N . GLY A 1 90 ? 13.617 12.055 -0.349 1 98.88 90 GLY A N 1
ATOM 711 C CA . GLY A 1 90 ? 13.859 11.961 -1.781 1 98.88 90 GLY A CA 1
ATOM 712 C C . GLY A 1 90 ? 13.516 10.594 -2.352 1 98.88 90 GLY A C 1
ATOM 713 O O . GLY A 1 90 ? 12.953 9.75 -1.656 1 98.88 90 GLY A O 1
ATOM 714 N N . VAL A 1 91 ? 13.891 10.453 -3.6 1 98.88 91 VAL A N 1
ATOM 715 C CA . VAL A 1 91 ? 13.508 9.289 -4.387 1 98.88 91 VAL A CA 1
ATOM 716 C C . VAL A 1 91 ? 13.938 8.008 -3.664 1 98.88 91 VAL A C 1
ATOM 718 O O . VAL A 1 91 ? 15.094 7.887 -3.248 1 98.88 91 VAL A O 1
ATOM 721 N N . GLY A 1 92 ? 12.969 7.094 -3.469 1 98.88 92 GLY A N 1
ATOM 722 C CA . GLY A 1 92 ? 13.266 5.785 -2.91 1 98.88 92 GLY A CA 1
ATOM 723 C C . GLY A 1 92 ? 13.062 5.715 -1.409 1 98.88 92 GLY A C 1
ATOM 724 O O . GLY A 1 92 ? 13.078 4.629 -0.825 1 98.88 92 GLY A O 1
ATOM 725 N N . ASP A 1 93 ? 12.938 6.875 -0.747 1 98.94 93 ASP A N 1
ATOM 726 C CA . ASP A 1 93 ? 12.672 6.871 0.689 1 98.94 93 ASP A CA 1
ATOM 727 C C . ASP A 1 93 ? 11.297 6.277 0.99 1 98.94 93 ASP A C 1
ATOM 729 O O . ASP A 1 93 ? 10.367 6.434 0.201 1 98.94 93 ASP A O 1
ATOM 733 N N . PHE A 1 94 ? 11.219 5.57 2.076 1 98.94 94 PHE A N 1
ATOM 734 C CA . PHE A 1 94 ? 9.984 4.957 2.564 1 98.94 94 PHE A CA 1
ATOM 735 C C . PHE A 1 94 ? 9.648 5.461 3.963 1 98.94 94 PHE A C 1
ATOM 737 O O . PHE A 1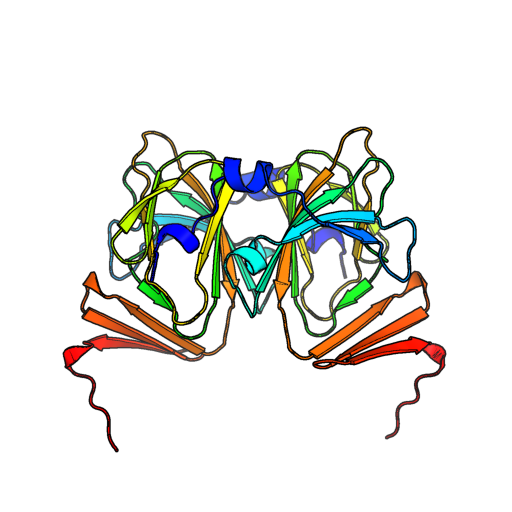 94 ? 10.5 5.426 4.859 1 98.94 94 PHE A O 1
ATOM 744 N N . ILE A 1 95 ? 8.477 5.984 4.133 1 98.94 95 ILE A N 1
ATOM 745 C CA . ILE A 1 95 ? 7.973 6.48 5.41 1 98.94 95 ILE A CA 1
ATOM 746 C C . ILE A 1 95 ? 6.688 5.742 5.777 1 98.94 95 ILE A C 1
ATOM 748 O O . ILE A 1 95 ? 5.828 5.516 4.922 1 98.94 95 ILE A O 1
ATOM 752 N N . ALA A 1 96 ? 6.516 5.414 6.996 1 98.88 96 ALA A N 1
ATOM 753 C CA . ALA A 1 96 ? 5.289 4.719 7.387 1 98.88 96 ALA A CA 1
ATOM 754 C C . ALA A 1 96 ? 4.855 5.129 8.789 1 98.88 96 ALA A C 1
ATOM 756 O O . ALA A 1 96 ? 5.68 5.539 9.609 1 98.88 96 ALA A O 1
ATOM 757 N N . PHE A 1 97 ? 3.598 4.98 8.992 1 98.69 97 PHE A N 1
ATOM 758 C CA . PHE A 1 97 ? 2.969 5.418 10.227 1 98.69 97 PHE A CA 1
ATOM 759 C C . PHE A 1 97 ? 2.021 4.352 10.766 1 98.69 97 PHE A C 1
ATOM 761 O O . PHE A 1 97 ? 0.857 4.289 10.359 1 98.69 97 PHE A O 1
ATOM 768 N N . PRO A 1 98 ? 2.533 3.551 11.719 1 98.5 98 PRO A N 1
ATOM 769 C CA . PRO A 1 98 ? 1.623 2.625 12.398 1 98.5 98 PRO A CA 1
ATOM 770 C C . PRO A 1 98 ? 0.446 3.334 13.062 1 98.5 98 PRO A C 1
ATOM 772 O O . PRO A 1 98 ? 0.556 4.508 13.43 1 98.5 98 PRO A O 1
ATOM 775 N N . ALA A 1 99 ? -0.62 2.641 13.172 1 98.44 99 ALA A N 1
ATOM 776 C CA . ALA A 1 99 ? -1.801 3.221 13.812 1 98.44 99 ALA A CA 1
ATOM 777 C C . ALA A 1 99 ? -1.486 3.695 15.227 1 98.44 99 ALA A C 1
ATOM 779 O O . ALA A 1 99 ? -0.853 2.977 16 1 98.44 99 ALA A O 1
ATOM 780 N N . GLY A 1 100 ? -1.919 4.891 15.531 1 97.5 100 GLY A N 1
ATOM 781 C CA . GLY A 1 100 ? -1.816 5.426 16.875 1 97.5 100 GLY A CA 1
ATOM 782 C C . GLY A 1 100 ? -0.399 5.809 17.266 1 97.5 100 GLY A C 1
ATOM 783 O O . GLY A 1 100 ? -0.085 5.938 18.453 1 97.5 100 GLY A O 1
ATOM 784 N N . SER A 1 101 ? 0.415 6.031 16.375 1 96.88 101 SER A N 1
ATOM 785 C CA . SER A 1 101 ? 1.819 6.23 16.719 1 96.88 101 SER A CA 1
ATOM 786 C C . SER A 1 101 ? 2.193 7.707 16.656 1 96.88 101 SER A C 1
ATOM 788 O O . SER A 1 101 ? 2.121 8.414 17.672 1 96.88 101 SER A O 1
ATOM 790 N N . VAL A 1 102 ? 2.4 8.297 15.43 1 97.75 102 VAL A N 1
ATOM 791 C CA . VAL A 1 102 ? 2.959 9.641 15.328 1 97.75 102 VAL A CA 1
ATOM 792 C C . VAL A 1 102 ? 2.176 10.445 14.289 1 97.75 102 VAL A C 1
ATOM 794 O O . VAL A 1 102 ? 1.585 9.883 13.367 1 97.75 102 VAL A O 1
ATOM 797 N N . ALA A 1 103 ? 2.176 11.727 14.523 1 98.5 103 ALA A N 1
ATOM 798 C CA . ALA A 1 103 ? 1.621 12.633 13.523 1 98.5 103 ALA A CA 1
ATOM 799 C C . ALA A 1 103 ? 2.635 12.914 12.414 1 98.5 103 ALA A C 1
ATOM 801 O O . ALA A 1 103 ? 3.844 12.781 12.625 1 98.5 103 ALA A O 1
ATOM 802 N N . HIS A 1 104 ? 2.105 13.312 11.266 1 98.81 104 HIS A N 1
ATOM 803 C CA . HIS A 1 104 ? 2.986 13.484 10.117 1 98.81 104 HIS A CA 1
ATOM 804 C C . HIS A 1 104 ? 2.375 14.43 9.086 1 98.81 104 HIS A C 1
ATOM 806 O O . HIS A 1 104 ? 1.182 14.734 9.148 1 98.81 104 HIS A O 1
ATOM 812 N N . GLY A 1 105 ? 3.113 14.875 8.227 1 98.5 105 GLY A N 1
ATOM 813 C CA . GLY A 1 105 ? 2.822 15.625 7.016 1 98.5 105 GLY A CA 1
ATOM 814 C C . GLY A 1 105 ? 4.047 15.867 6.156 1 98.5 105 GLY A C 1
ATOM 815 O O . GLY A 1 105 ? 5.176 15.852 6.652 1 98.5 105 GLY A O 1
ATOM 816 N N . MET A 1 106 ? 3.826 16.078 4.875 1 98.5 106 MET A N 1
ATOM 817 C CA . MET A 1 106 ? 4.934 16.344 3.969 1 98.5 106 MET A CA 1
ATOM 818 C C . MET A 1 106 ? 4.801 17.734 3.35 1 98.5 106 MET A C 1
ATOM 820 O O . MET A 1 106 ? 3.697 18.281 3.254 1 98.5 106 MET A O 1
ATOM 824 N N . ASN A 1 107 ? 5.895 18.266 2.961 1 98.75 107 ASN A N 1
ATOM 825 C CA . ASN A 1 107 ? 5.992 19.531 2.246 1 98.75 107 ASN A CA 1
ATOM 826 C C . ASN A 1 107 ? 6.996 19.453 1.103 1 98.75 107 ASN A C 1
ATOM 828 O O . ASN A 1 107 ? 8.078 18.875 1.257 1 98.75 107 ASN A O 1
ATOM 832 N N . ASN A 1 108 ? 6.621 20 -0.117 1 98.88 108 ASN A N 1
ATOM 833 C CA . ASN A 1 108 ? 7.574 20.125 -1.216 1 98.88 108 ASN A CA 1
ATOM 834 C C . ASN A 1 108 ? 8.375 21.422 -1.114 1 98.88 108 ASN A C 1
ATOM 836 O O . ASN A 1 108 ? 7.926 22.469 -1.575 1 98.88 108 ASN A O 1
ATOM 840 N N . THR A 1 109 ? 9.539 21.297 -0.596 1 98.62 109 THR A N 1
ATOM 841 C CA . THR A 1 109 ? 10.383 22.469 -0.391 1 98.62 109 THR A CA 1
ATOM 842 C C . THR A 1 109 ? 11.289 22.688 -1.597 1 98.62 109 THR A C 1
ATOM 844 O O . THR A 1 109 ? 12.18 23.547 -1.56 1 98.62 109 THR A O 1
ATOM 847 N N . SER A 1 110 ? 11.195 21.906 -2.578 1 98.56 110 SER A N 1
ATOM 848 C CA . SER A 1 110 ? 12.039 22.031 -3.764 1 98.56 110 SER A CA 1
ATOM 849 C C . SER A 1 110 ? 11.359 22.875 -4.84 1 98.56 110 SER A C 1
ATOM 851 O O . SER A 1 110 ? 10.297 23.453 -4.605 1 98.56 110 SER A O 1
ATOM 853 N N . GLU A 1 111 ? 12.055 22.953 -6.008 1 98.56 111 GLU A N 1
ATOM 854 C CA . GLU A 1 111 ? 11.531 23.781 -7.102 1 98.56 111 GLU A CA 1
ATOM 855 C C . GLU A 1 111 ? 10.883 22.906 -8.18 1 98.56 111 GLU A C 1
ATOM 857 O O . GLU A 1 111 ? 10.391 23.422 -9.18 1 98.56 111 GLU A O 1
ATOM 862 N N . ARG A 1 112 ? 10.898 21.656 -7.973 1 98.56 112 ARG A N 1
ATOM 863 C CA . ARG A 1 112 ? 10.281 20.703 -8.891 1 98.56 112 ARG A CA 1
ATOM 864 C C . ARG A 1 112 ? 9.203 19.891 -8.188 1 98.56 112 ARG A C 1
ATOM 866 O O . ARG A 1 112 ? 9.172 19.828 -6.957 1 98.56 112 ARG A O 1
ATOM 873 N N . PRO A 1 113 ? 8.32 19.297 -8.945 1 98.81 113 PRO A N 1
ATOM 874 C CA . PRO A 1 113 ? 7.27 18.516 -8.305 1 98.81 113 PRO A CA 1
ATOM 875 C C . PRO A 1 113 ? 7.824 17.344 -7.492 1 98.81 113 PRO A C 1
ATOM 877 O O . PRO A 1 113 ? 8.828 16.734 -7.883 1 98.81 113 PRO A O 1
ATOM 880 N N . LEU A 1 114 ? 7.227 17.109 -6.34 1 98.88 114 LEU A N 1
ATOM 881 C CA . LEU A 1 114 ? 7.438 15.906 -5.539 1 98.88 114 LEU A CA 1
ATOM 882 C C . LEU A 1 114 ? 6.344 14.875 -5.801 1 98.88 114 LEU A C 1
ATOM 884 O O . LEU A 1 114 ? 5.156 15.172 -5.652 1 98.88 114 LEU A O 1
ATOM 888 N N . LYS A 1 115 ? 6.691 13.648 -6.27 1 98.94 115 LYS A N 1
ATOM 889 C CA . LYS A 1 115 ? 5.742 12.586 -6.574 1 98.94 115 LYS A CA 1
ATOM 890 C C . LYS A 1 115 ? 5.973 11.367 -5.684 1 98.94 115 LYS A C 1
ATOM 892 O O . LYS A 1 115 ? 7.113 10.945 -5.488 1 98.94 115 LYS A O 1
ATOM 897 N N . TYR A 1 116 ? 4.922 10.859 -5.141 1 98.88 116 TYR A N 1
ATOM 898 C CA . TYR A 1 116 ? 5.051 9.695 -4.273 1 98.88 116 TYR A CA 1
ATOM 899 C C . TYR A 1 116 ? 3.775 8.867 -4.285 1 98.88 116 TYR A C 1
ATOM 901 O O . TYR A 1 116 ? 2.715 9.344 -4.691 1 98.88 116 TYR A O 1
ATOM 909 N N . LEU A 1 117 ? 3.926 7.598 -3.979 1 98.94 117 LEU A N 1
ATOM 910 C CA . LEU A 1 117 ? 2.791 6.727 -3.691 1 98.94 117 LEU A CA 1
ATOM 911 C C . LEU A 1 117 ? 2.4 6.812 -2.219 1 98.94 117 LEU A C 1
ATOM 913 O O . LEU A 1 117 ? 3.262 6.75 -1.339 1 98.94 117 LEU A O 1
ATOM 917 N N . VAL A 1 118 ? 1.197 7.02 -1.946 1 98.88 118 VAL A N 1
ATOM 918 C CA . VAL A 1 118 ? 0.675 6.855 -0.593 1 98.88 118 VAL A CA 1
ATOM 919 C C . VAL A 1 118 ? -0.273 5.66 -0.543 1 98.88 118 VAL A C 1
ATOM 921 O O . VAL A 1 118 ? -1.065 5.449 -1.465 1 98.88 118 VAL A O 1
ATOM 924 N N . MET A 1 119 ? -0.1 4.871 0.406 1 98.62 119 MET A N 1
ATOM 925 C CA . MET A 1 119 ? -0.901 3.672 0.643 1 98.62 119 MET A CA 1
ATOM 926 C C . MET A 1 119 ? -1.418 3.637 2.076 1 98.62 119 MET A C 1
ATOM 928 O O . MET A 1 119 ? -0.693 3.984 3.012 1 98.62 119 MET A O 1
ATOM 932 N N . GLY A 1 120 ? -2.621 3.232 2.25 1 98.69 120 GLY A N 1
ATOM 933 C CA . GLY A 1 120 ? -3.184 3.176 3.59 1 98.69 120 GLY A CA 1
ATOM 934 C C . GLY A 1 120 ? -4.418 2.301 3.682 1 98.69 120 GLY A C 1
ATOM 935 O O . GLY A 1 120 ? -5.008 1.938 2.66 1 98.69 120 GLY A O 1
ATOM 936 N N . GLN A 1 121 ? -4.801 1.947 4.887 1 98.62 121 GLN A N 1
ATOM 937 C CA . GLN A 1 121 ? -6.035 1.201 5.121 1 98.62 121 GLN A CA 1
ATOM 938 C C . GLN A 1 121 ? -7.262 2.076 4.891 1 98.62 121 GLN A C 1
ATOM 940 O O . GLN A 1 121 ? -7.207 3.295 5.074 1 98.62 121 GLN A O 1
ATOM 945 N N . ARG A 1 122 ? -8.32 1.478 4.367 1 97.06 122 ARG A N 1
ATOM 946 C CA . ARG A 1 122 ? -9.641 2.096 4.266 1 97.06 122 ARG A CA 1
ATOM 947 C C . ARG A 1 122 ? -10.633 1.422 5.203 1 97.06 122 ARG A C 1
ATOM 949 O O . ARG A 1 122 ? -11.531 0.7 4.754 1 97.06 122 ARG A O 1
ATOM 956 N N . LEU A 1 123 ? -10.461 1.743 6.422 1 97.06 123 LEU A N 1
ATOM 957 C CA . LEU A 1 123 ? -11.367 1.167 7.414 1 97.06 123 LEU A CA 1
ATOM 958 C C . LEU A 1 123 ? -12.688 1.926 7.449 1 97.06 123 LEU A C 1
ATOM 960 O O . LEU A 1 123 ? -12.75 3.09 7.047 1 97.06 123 LEU A O 1
ATOM 964 N N . SER A 1 124 ? -13.727 1.247 7.918 1 96 124 SER A N 1
ATOM 965 C CA . SER A 1 124 ? -15.031 1.882 8.047 1 96 124 SER A CA 1
ATOM 966 C C . SER A 1 124 ? -15.016 2.967 9.117 1 96 124 SER A C 1
ATOM 968 O O . SER A 1 124 ? -15.898 3.828 9.148 1 96 124 SER A O 1
ATOM 970 N N . HIS A 1 125 ? -14 2.896 9.977 1 97.06 125 HIS A N 1
ATOM 971 C CA . HIS A 1 125 ? -13.867 3.854 11.07 1 97.06 125 HIS A CA 1
ATOM 972 C C . HIS A 1 125 ? -12.414 4.27 11.258 1 97.06 125 HIS A C 1
ATOM 974 O O . HIS A 1 125 ? -11.5 3.443 11.141 1 97.06 125 HIS A O 1
ATOM 980 N N . ASP A 1 126 ? -12.242 5.566 11.523 1 98.25 126 ASP A N 1
ATOM 981 C CA . ASP A 1 126 ? -10.953 6.074 11.992 1 98.25 126 ASP A CA 1
ATOM 982 C C . ASP A 1 126 ? -11.133 7.328 12.844 1 98.25 126 ASP A C 1
ATOM 984 O O . ASP A 1 126 ? -12.18 7.973 12.797 1 98.25 126 ASP A O 1
ATOM 988 N N . VAL A 1 127 ? -10.25 7.484 13.766 1 98.62 127 VAL A N 1
ATOM 989 C CA . VAL A 1 127 ? -10.086 8.727 14.508 1 98.62 127 VAL A CA 1
ATOM 990 C C . VAL A 1 127 ? -8.734 9.352 14.188 1 98.62 127 VAL A C 1
ATOM 992 O O . VAL A 1 127 ? -7.707 8.672 14.211 1 98.62 127 VAL A O 1
ATOM 995 N N . ALA A 1 128 ? -8.766 10.625 13.836 1 98.62 128 ALA A N 1
ATOM 996 C CA . ALA A 1 128 ? -7.527 11.328 13.508 1 98.62 128 ALA A CA 1
ATOM 997 C C . ALA A 1 128 ? -7.406 12.617 14.32 1 98.62 128 ALA A C 1
ATOM 999 O O . ALA A 1 128 ? -8.375 13.367 14.461 1 98.62 128 ALA A O 1
ATOM 1000 N N . ASP A 1 129 ? -6.254 12.867 14.82 1 98.69 129 ASP A N 1
ATOM 1001 C CA . ASP A 1 129 ? -5.969 14.148 15.445 1 98.69 129 ASP A CA 1
ATOM 1002 C C . ASP A 1 129 ? -5.199 15.07 14.5 1 98.69 129 ASP A C 1
ATOM 1004 O O . ASP A 1 129 ? -4.359 14.609 13.727 1 98.69 129 ASP A O 1
ATOM 1008 N N . TYR A 1 130 ? -5.523 16.297 14.609 1 98.69 130 TYR A N 1
ATOM 1009 C CA . TYR A 1 130 ? -4.773 17.391 14.008 1 98.69 130 TYR A CA 1
ATOM 1010 C C . TYR A 1 130 ? -4.148 18.281 15.078 1 98.69 130 TYR A C 1
ATOM 1012 O O . TYR A 1 130 ? -4.684 19.344 15.406 1 98.69 130 TYR A O 1
ATOM 1020 N N . PRO A 1 131 ? -2.982 17.938 15.492 1 98.31 131 PRO A N 1
ATOM 1021 C CA . PRO A 1 131 ? -2.412 18.547 16.688 1 98.31 131 PRO A CA 1
ATOM 1022 C C . PRO A 1 131 ? -2.227 20.062 16.547 1 98.31 131 PRO A C 1
ATOM 1024 O O . PRO A 1 131 ? -2.443 20.812 17.5 1 98.31 131 PRO A O 1
ATOM 1027 N N . TYR A 1 132 ? -1.81 20.484 15.359 1 98.12 132 TYR A N 1
ATOM 1028 C CA . TYR A 1 132 ? -1.544 21.922 15.188 1 98.12 132 TYR A CA 1
ATOM 1029 C C . TYR A 1 132 ? -2.842 22.719 15.156 1 98.12 132 TYR A C 1
ATOM 1031 O O . TYR A 1 132 ? -2.828 23.938 15.281 1 98.12 132 TYR A O 1
ATOM 1039 N N . LYS A 1 133 ? -3.969 22.047 14.969 1 98.44 133 LYS A N 1
ATOM 1040 C CA . LYS A 1 133 ? -5.266 22.719 14.891 1 98.44 133 LYS A CA 1
ATOM 1041 C C . LYS A 1 133 ? -6.07 22.5 16.172 1 98.44 133 LYS A C 1
ATOM 1043 O O . LYS A 1 133 ? -7.109 23.125 16.375 1 98.44 133 LYS A O 1
ATOM 1048 N N . GLY A 1 134 ? -5.531 21.578 16.984 1 98.44 134 GLY A N 1
ATOM 1049 C CA . GLY A 1 134 ? -6.266 21.219 18.188 1 98.44 134 GLY A CA 1
ATOM 1050 C C . GLY A 1 134 ? -7.605 20.562 17.891 1 98.44 134 GLY A C 1
ATOM 1051 O O . GLY A 1 134 ? -8.602 20.844 18.562 1 98.44 134 GLY A O 1
ATOM 1052 N N . LYS A 1 135 ? -7.688 19.75 16.844 1 98.75 135 LYS A N 1
ATOM 1053 C CA . LYS A 1 135 ? -8.945 19.156 16.406 1 98.75 135 LYS A CA 1
ATOM 1054 C C . LYS A 1 135 ? -8.82 17.641 16.281 1 98.75 135 LYS A C 1
ATOM 1056 O O . LYS A 1 135 ? -7.715 17.109 16.125 1 98.75 135 LYS A O 1
ATOM 1061 N N . ARG A 1 136 ? -9.906 16.969 16.469 1 98.62 136 ARG A N 1
ATOM 1062 C CA . ARG A 1 136 ? -10.047 15.531 16.219 1 98.62 136 ARG A CA 1
ATOM 1063 C C . ARG A 1 136 ? -11.172 15.258 15.227 1 98.62 136 ARG A C 1
ATOM 1065 O O . ARG A 1 136 ? -12.258 15.836 15.336 1 98.62 136 ARG A O 1
ATOM 1072 N N . LEU A 1 137 ? -10.867 14.469 14.273 1 98.5 137 LEU A N 1
ATOM 1073 C CA . LEU A 1 137 ? -11.844 14.039 13.281 1 98.5 137 LEU A CA 1
ATOM 1074 C C . LEU A 1 137 ? -12.273 12.594 13.531 1 98.5 137 LEU A C 1
ATOM 1076 O O . LEU A 1 137 ? -11.43 11.703 13.625 1 98.5 137 LEU A O 1
ATOM 1080 N N . TYR A 1 138 ? -13.5 12.359 13.758 1 98.38 138 TYR A N 1
ATOM 1081 C CA . TYR A 1 138 ? -14.102 11.031 13.773 1 98.38 138 TYR A CA 1
ATOM 1082 C C . TYR A 1 138 ? -14.711 10.68 12.422 1 98.38 138 TYR A C 1
ATOM 1084 O O . TYR A 1 138 ? -15.617 11.367 11.953 1 98.38 138 TYR A O 1
ATOM 1092 N N . ARG A 1 139 ? -14.164 9.758 11.805 1 97.44 139 ARG A N 1
ATOM 1093 C CA . ARG A 1 139 ? -14.734 9.273 10.555 1 97.44 139 ARG A CA 1
ATOM 1094 C C . ARG A 1 139 ? -15.469 7.949 10.766 1 97.44 139 ARG A C 1
ATOM 1096 O O . ARG A 1 139 ? -14.875 6.969 11.219 1 97.44 139 ARG A O 1
ATOM 1103 N N . ASN A 1 140 ? -16.734 7.949 10.547 1 94.94 140 ASN A N 1
ATOM 1104 C CA . ASN A 1 140 ? -17.594 6.77 10.609 1 94.94 140 ASN A CA 1
ATOM 1105 C C . ASN A 1 140 ? -18.422 6.602 9.336 1 94.94 140 ASN A C 1
ATOM 1107 O O . ASN A 1 140 ? -18.797 7.586 8.703 1 94.94 140 ASN A O 1
ATOM 1111 N N . GLN A 1 141 ? -18.406 5.445 8.766 1 87 141 GLN A N 1
ATOM 1112 C CA . GLN A 1 141 ? -19.094 5.18 7.508 1 87 141 GLN A CA 1
ATOM 1113 C C . GLN A 1 141 ? -20.188 6.211 7.246 1 87 141 GLN A C 1
ATOM 1115 O O . GLN A 1 141 ? -21.234 6.184 7.887 1 87 141 GLN A O 1
ATOM 1120 N N . GLY A 1 142 ? -19.828 7.188 6.434 1 86.12 142 GLY A N 1
ATOM 1121 C CA . GLY A 1 142 ? -20.828 8.133 5.957 1 86.12 142 GLY A CA 1
ATOM 1122 C C . GLY A 1 142 ? -20.859 9.414 6.766 1 86.12 142 GLY A C 1
ATOM 1123 O O . GLY A 1 142 ? -21.625 10.328 6.453 1 86.12 142 GLY A O 1
ATOM 1124 N N . CYS A 1 143 ? -20.094 9.469 7.789 1 93.25 143 CYS A N 1
ATOM 1125 C CA . CYS A 1 143 ? -20.141 10.656 8.633 1 93.25 143 CYS A CA 1
ATOM 1126 C C . CYS A 1 143 ? -18.734 11.078 9.062 1 93.25 143 CYS A C 1
ATOM 1128 O O . CYS A 1 143 ? -17.938 10.242 9.477 1 93.25 143 CYS A O 1
ATOM 1130 N N . TRP A 1 144 ? -18.422 12.375 8.914 1 96.06 144 TRP A N 1
ATOM 1131 C CA . TRP A 1 144 ? -17.219 13.008 9.422 1 96.06 144 TRP A CA 1
ATOM 1132 C C . TRP A 1 144 ? -17.547 14.094 10.43 1 96.06 144 TRP A C 1
ATOM 1134 O O . TRP A 1 144 ? -18.219 15.078 10.102 1 96.06 144 TRP A O 1
ATOM 1144 N N . ASP A 1 145 ? -17.078 13.914 11.672 1 97.75 145 ASP A N 1
ATOM 1145 C CA . ASP A 1 145 ? -17.297 14.891 12.727 1 97.75 145 ASP A CA 1
ATOM 1146 C C . ASP A 1 145 ? -15.984 15.484 13.227 1 97.75 145 ASP A C 1
ATOM 1148 O O . ASP A 1 145 ? -15.141 14.758 13.766 1 97.75 145 ASP A O 1
ATOM 1152 N N . LEU A 1 146 ? -15.852 16.734 12.984 1 98.25 146 LEU A N 1
ATOM 1153 C CA . LEU A 1 146 ? -14.672 17.453 13.453 1 98.25 146 LEU A CA 1
ATOM 1154 C C . LEU A 1 146 ? -14.969 18.188 14.758 1 98.25 146 LEU A C 1
ATOM 1156 O O . LEU A 1 146 ? -15.914 18.984 14.828 1 98.25 146 LEU A O 1
ATOM 1160 N N . VAL A 1 147 ? -14.18 17.969 15.797 1 98.12 147 VAL A N 1
ATOM 1161 C CA . VAL A 1 147 ? -14.453 18.594 17.094 1 98.12 147 VAL A CA 1
ATOM 1162 C C . VAL A 1 147 ? -13.172 19.234 17.641 1 98.12 147 VAL A C 1
ATOM 1164 O O . VAL A 1 147 ? -12.07 18.875 17.219 1 98.12 147 VAL A O 1
ATOM 1167 N N . ASP A 1 148 ? -13.32 20.188 18.516 1 98.38 148 ASP A N 1
ATOM 1168 C CA . ASP A 1 148 ? -12.188 20.734 19.266 1 98.38 148 ASP A CA 1
ATOM 1169 C C . ASP A 1 148 ? -11.742 19.797 20.359 1 98.38 148 ASP A C 1
ATOM 1171 O O . ASP A 1 148 ? -12.547 19.375 21.203 1 98.38 148 ASP A O 1
ATOM 1175 N N . LEU A 1 149 ? -10.508 19.5 20.328 1 97.31 149 LEU A N 1
ATOM 1176 C CA . LEU A 1 149 ? -9.984 18.516 21.266 1 97.31 149 LEU A CA 1
ATOM 1177 C C . LEU A 1 149 ? -10.258 18.922 22.703 1 97.31 149 LEU A C 1
ATOM 1179 O O . LEU A 1 149 ? -10.531 18.078 23.547 1 97.31 149 LEU A O 1
ATOM 1183 N N . ASP A 1 150 ? -10.148 20.172 23 1 95.88 150 ASP A N 1
ATOM 1184 C CA . ASP A 1 150 ? -10.234 20.656 24.375 1 95.88 150 ASP A CA 1
ATOM 1185 C C . ASP A 1 150 ? -11.68 20.641 24.875 1 95.88 150 ASP A C 1
ATOM 1187 O O . ASP A 1 150 ? -11.945 20.922 26.047 1 95.88 150 ASP A O 1
ATOM 1191 N N . THR A 1 151 ? -12.625 20.328 24.016 1 96.88 151 THR A N 1
ATOM 1192 C CA . THR A 1 151 ? -14.031 20.312 24.406 1 96.88 151 THR A CA 1
ATOM 1193 C C . THR A 1 151 ? -14.508 18.891 24.656 1 96.88 151 THR A C 1
ATOM 1195 O O . THR A 1 151 ? -15.648 18.672 25.078 1 96.88 151 THR A O 1
ATOM 1198 N N . ILE A 1 152 ? -13.68 17.953 24.406 1 96.31 152 ILE A N 1
ATOM 1199 C CA . ILE A 1 152 ? -14.07 16.547 24.531 1 96.31 152 ILE A CA 1
ATOM 1200 C C . ILE A 1 152 ? -14.117 16.156 26 1 96.31 152 ILE A C 1
ATOM 1202 O O . ILE A 1 152 ? -13.141 16.344 26.734 1 96.31 152 ILE A O 1
ATOM 1206 N N . SER A 1 153 ? -15.172 15.648 26.438 1 96.5 153 SER A N 1
ATOM 1207 C CA . SER A 1 153 ? -15.312 15.078 27.781 1 96.5 153 SER A CA 1
ATOM 1208 C C . SER A 1 153 ? -15.25 13.555 27.75 1 96.5 153 SER A C 1
ATOM 1210 O O . SER A 1 153 ? -15.594 12.938 26.734 1 96.5 153 SER A O 1
ATOM 1212 N N . HIS A 1 154 ? -14.734 12.953 28.844 1 93.75 154 HIS A N 1
ATOM 1213 C CA . HIS A 1 154 ? -14.609 11.508 28.969 1 93.75 154 HIS A CA 1
ATOM 1214 C C . HIS A 1 154 ? -15.406 10.984 30.172 1 93.75 154 HIS A C 1
ATOM 1216 O O . HIS A 1 154 ? -14.883 10.906 31.281 1 93.75 154 HIS A O 1
ATOM 1222 N N . PRO A 1 155 ? -16.484 10.602 29.844 1 91.31 155 PRO A N 1
ATOM 1223 C CA . PRO A 1 155 ? -17.25 10.039 30.953 1 91.31 155 PRO A CA 1
ATOM 1224 C C . PRO A 1 155 ? -16.672 8.742 31.484 1 91.31 155 PRO A C 1
ATOM 1226 O O . PRO A 1 155 ? -16.062 7.969 30.734 1 91.31 155 PRO A O 1
ATOM 1229 N N . LYS A 1 156 ? -16.766 8.492 32.812 1 79.69 156 LYS A N 1
ATOM 1230 C CA . LYS A 1 156 ? -16.312 7.25 33.438 1 79.69 156 LYS A CA 1
ATOM 1231 C C . LYS A 1 156 ? -17.453 6.234 33.531 1 79.69 156 LYS A C 1
ATOM 1233 O O . LYS A 1 156 ? -18.625 6.609 33.688 1 79.69 156 LYS A O 1
ATOM 1238 N N . MET B 1 1 ? 9.617 8.781 21.719 1 76.12 1 MET B N 1
ATOM 1239 C CA . MET B 1 1 ? 9.805 7.961 20.531 1 76.12 1 MET B CA 1
ATOM 1240 C C . MET B 1 1 ? 10.711 8.664 19.516 1 76.12 1 MET B C 1
ATOM 1242 O O . MET B 1 1 ? 10.734 9.891 19.453 1 76.12 1 MET B O 1
ATOM 1246 N N . ASN B 1 2 ? 11.672 7.852 18.969 1 92.44 2 ASN B N 1
ATOM 1247 C CA . ASN B 1 2 ? 12.562 8.438 17.969 1 92.44 2 ASN B CA 1
ATOM 1248 C C . ASN B 1 2 ? 11.883 8.547 16.609 1 92.44 2 ASN B C 1
ATOM 1250 O O . ASN B 1 2 ? 11.625 7.535 15.953 1 92.44 2 ASN B O 1
ATOM 1254 N N . ALA B 1 3 ? 11.555 9.789 16.156 1 96.56 3 ALA B N 1
ATOM 1255 C CA . ALA B 1 3 ? 10.812 10.07 14.93 1 96.56 3 ALA B CA 1
ATOM 1256 C C . ALA B 1 3 ? 11.523 9.469 13.719 1 96.56 3 ALA B C 1
ATOM 1258 O O . ALA B 1 3 ? 10.875 9.094 12.734 1 96.56 3 ALA B O 1
ATOM 1259 N N . ARG B 1 4 ? 12.805 9.32 13.836 1 97.25 4 ARG B N 1
ATOM 1260 C CA . ARG B 1 4 ? 13.617 8.867 12.711 1 97.25 4 ARG B CA 1
ATOM 1261 C C . ARG B 1 4 ? 13.336 7.406 12.383 1 97.25 4 ARG B C 1
ATOM 1263 O O . ARG B 1 4 ? 13.586 6.957 11.258 1 97.25 4 ARG B O 1
ATOM 1270 N N . GLU B 1 5 ? 12.812 6.676 13.289 1 97.75 5 GLU B N 1
ATOM 1271 C CA . GLU B 1 5 ? 12.57 5.25 13.086 1 97.75 5 GLU B CA 1
ATOM 1272 C C . GLU B 1 5 ? 11.445 5.02 12.086 1 97.75 5 GLU B C 1
ATOM 1274 O O . GLU B 1 5 ? 11.273 3.906 11.578 1 97.75 5 GLU B O 1
ATOM 1279 N N . PHE B 1 6 ? 10.688 6.059 11.766 1 98.62 6 PHE B N 1
ATOM 1280 C CA . PHE B 1 6 ? 9.539 5.922 10.875 1 98.62 6 PHE B CA 1
ATOM 1281 C C . PHE B 1 6 ? 9.93 6.25 9.438 1 98.62 6 PHE B C 1
ATOM 1283 O O . PHE B 1 6 ? 9.086 6.234 8.539 1 98.62 6 PHE B O 1
ATOM 1290 N N . LEU B 1 7 ? 11.18 6.582 9.242 1 98.81 7 LEU B N 1
ATOM 1291 C CA . LEU B 1 7 ? 11.734 6.918 7.934 1 98.81 7 LEU B CA 1
ATOM 1292 C C . LEU B 1 7 ? 12.859 5.965 7.559 1 98.81 7 LEU B C 1
ATOM 1294 O O . LEU B 1 7 ? 13.844 5.836 8.297 1 98.81 7 LEU B O 1
ATOM 1298 N N . LEU B 1 8 ? 12.703 5.285 6.473 1 98.88 8 LEU B N 1
ATOM 1299 C CA . LEU B 1 8 ? 13.797 4.547 5.852 1 98.88 8 LEU B CA 1
ATOM 1300 C C . LEU B 1 8 ? 14.32 5.285 4.625 1 98.88 8 LEU B C 1
ATOM 1302 O O . LEU B 1 8 ? 13.617 5.422 3.625 1 98.88 8 LEU B O 1
ATOM 1306 N N . LYS B 1 9 ? 15.555 5.691 4.699 1 98.88 9 LYS B N 1
ATOM 1307 C CA . LYS B 1 9 ? 16.188 6.332 3.551 1 98.88 9 LYS B CA 1
ATOM 1308 C C . LYS B 1 9 ? 16.5 5.316 2.459 1 98.88 9 LYS B C 1
ATOM 1310 O O . LYS B 1 9 ? 16.781 4.148 2.75 1 98.88 9 LYS B O 1
ATOM 1315 N N . ALA B 1 10 ? 16.484 5.848 1.238 1 98.81 10 ALA B N 1
ATOM 1316 C CA . ALA B 1 10 ? 16.812 4.996 0.099 1 98.81 10 ALA B CA 1
ATOM 1317 C C . ALA B 1 10 ? 18.141 4.266 0.324 1 98.81 10 ALA B C 1
ATOM 1319 O O . ALA B 1 10 ? 18.266 3.076 0.018 1 98.81 10 ALA B O 1
ATOM 1320 N N . SER B 1 11 ? 19.094 4.945 0.846 1 98.75 11 SER B N 1
ATOM 1321 C CA . SER B 1 11 ? 20.406 4.348 1.069 1 98.75 11 SER B CA 1
ATOM 1322 C C . SER B 1 11 ? 20.344 3.25 2.125 1 98.75 11 SER B C 1
ATOM 1324 O O . SER B 1 11 ? 21.062 2.256 2.039 1 98.75 11 SER B O 1
ATOM 1326 N N . GLU B 1 12 ? 19.562 3.445 3.172 1 98.75 12 GLU B N 1
ATOM 1327 C CA . GLU B 1 12 ? 19.375 2.42 4.191 1 98.75 12 GLU B CA 1
ATOM 1328 C C . GLU B 1 12 ? 18.672 1.19 3.619 1 98.75 12 GLU B C 1
ATOM 1330 O O . GLU B 1 12 ? 19.031 0.057 3.953 1 98.75 12 GLU B O 1
ATOM 1335 N N . ILE B 1 13 ? 17.672 1.413 2.773 1 98.81 13 ILE B N 1
ATOM 1336 C CA . ILE B 1 13 ? 16.969 0.321 2.105 1 98.81 13 ILE B CA 1
ATOM 1337 C C . ILE B 1 13 ? 17.938 -0.449 1.217 1 98.81 13 ILE B C 1
ATOM 1339 O O . ILE B 1 13 ? 17.953 -1.683 1.228 1 98.81 13 ILE B O 1
ATOM 1343 N N . ASP B 1 14 ? 18.766 0.273 0.406 1 98.25 14 ASP B N 1
ATOM 1344 C CA . ASP B 1 14 ? 19.766 -0.356 -0.45 1 98.25 14 ASP B CA 1
ATOM 1345 C C . ASP B 1 14 ? 20.703 -1.244 0.363 1 98.25 14 ASP B C 1
ATOM 1347 O O . ASP B 1 14 ? 21.156 -2.287 -0.117 1 98.25 14 ASP B O 1
ATOM 1351 N N . ALA B 1 15 ? 20.969 -0.839 1.569 1 98.31 15 ALA B N 1
ATOM 1352 C CA . ALA B 1 15 ? 21.938 -1.534 2.41 1 98.31 15 ALA B CA 1
ATOM 1353 C C . ALA B 1 15 ? 21.312 -2.746 3.092 1 98.31 15 ALA B C 1
ATOM 1355 O O . ALA B 1 15 ? 22.016 -3.592 3.646 1 98.31 15 ALA B O 1
ATOM 1356 N N . MET B 1 16 ? 20.016 -2.818 3.082 1 98.38 16 MET B N 1
ATOM 1357 C CA . MET B 1 16 ? 19.359 -3.996 3.646 1 98.38 16 MET B CA 1
ATOM 1358 C C . MET B 1 16 ? 19.766 -5.258 2.887 1 98.38 16 MET B C 1
ATOM 1360 O O . MET B 1 16 ? 19.812 -5.258 1.655 1 98.38 16 MET B O 1
ATOM 1364 N N . LYS B 1 17 ? 20.094 -6.293 3.568 1 96.44 17 LYS B N 1
ATOM 1365 C CA . LYS B 1 17 ? 20.453 -7.559 2.934 1 96.44 17 LYS B CA 1
ATOM 1366 C C . LYS B 1 17 ? 19.25 -8.188 2.234 1 96.44 17 LYS B C 1
ATOM 1368 O O . LYS B 1 17 ? 19.406 -8.812 1.178 1 96.44 17 LYS B O 1
ATOM 1373 N N . GLY B 1 18 ? 18.125 -7.965 2.656 1 97.81 18 GLY B N 1
ATOM 1374 C CA . GLY B 1 18 ? 16.953 -8.664 2.166 1 97.81 18 GLY B CA 1
ATOM 1375 C C . GLY B 1 18 ? 16.906 -10.125 2.566 1 97.81 18 GLY B C 1
ATOM 1376 O O . GLY B 1 18 ? 17.859 -10.633 3.17 1 97.81 18 GLY B O 1
ATOM 1377 N N . GLU B 1 19 ? 15.844 -10.766 2.359 1 98.5 19 GLU B N 1
ATOM 1378 C CA . GLU B 1 19 ? 15.656 -12.195 2.609 1 98.5 19 GLU B CA 1
ATOM 1379 C C . GLU B 1 19 ? 15.227 -12.922 1.34 1 98.5 19 GLU B C 1
ATOM 1381 O O . GLU B 1 19 ? 14.234 -12.547 0.713 1 98.5 19 GLU B O 1
ATOM 1386 N N . GLU B 1 20 ? 16 -13.93 0.969 1 98.44 20 GLU B N 1
ATOM 1387 C CA . GLU B 1 20 ? 15.555 -14.789 -0.125 1 98.44 20 GLU B CA 1
ATOM 1388 C C . GLU B 1 20 ? 14.43 -15.719 0.326 1 98.44 20 GLU B C 1
ATOM 1390 O O . GLU B 1 20 ? 14.57 -16.422 1.326 1 98.44 20 GLU B O 1
ATOM 1395 N N . ARG B 1 21 ? 13.375 -15.672 -0.391 1 98.12 21 ARG B N 1
ATOM 1396 C CA . ARG B 1 21 ? 12.219 -16.5 -0.069 1 98.12 21 ARG B CA 1
ATOM 1397 C C . ARG B 1 21 ? 11.812 -17.375 -1.255 1 98.12 21 ARG B C 1
ATOM 1399 O O . ARG B 1 21 ? 11.734 -16.891 -2.387 1 98.12 21 ARG B O 1
ATOM 1406 N N . THR B 1 22 ? 11.633 -18.578 -1.018 1 98.69 22 THR B N 1
ATOM 1407 C CA . THR B 1 22 ? 11.109 -19.516 -2.01 1 98.69 22 THR B CA 1
ATOM 1408 C C . THR B 1 22 ? 9.688 -19.938 -1.655 1 98.69 22 THR B C 1
ATOM 1410 O O . THR B 1 22 ? 9.406 -20.312 -0.514 1 98.69 22 THR B O 1
ATOM 1413 N N . HIS B 1 23 ? 8.812 -19.859 -2.605 1 98.44 23 HIS B N 1
ATOM 1414 C CA . HIS B 1 23 ? 7.438 -20.266 -2.338 1 98.44 23 HIS B CA 1
ATOM 1415 C C . HIS B 1 23 ? 7.348 -21.766 -2.102 1 98.44 23 HIS B C 1
ATOM 1417 O O . HIS B 1 23 ? 7.93 -22.562 -2.854 1 98.44 23 HIS B O 1
ATOM 1423 N N . PHE B 1 24 ? 6.574 -22.188 -1.184 1 97.38 24 PHE B N 1
ATOM 1424 C CA . PHE B 1 24 ? 6.578 -23.578 -0.734 1 97.38 24 PHE B CA 1
ATOM 1425 C C . PHE B 1 24 ? 5.926 -24.484 -1.771 1 97.38 24 PHE B C 1
ATOM 1427 O O . PHE B 1 24 ? 6.191 -25.688 -1.806 1 97.38 24 PHE B O 1
ATOM 1434 N N . LEU B 1 25 ? 5.16 -23.953 -2.738 1 98.38 25 LEU B N 1
ATOM 1435 C CA . LEU B 1 25 ? 4.512 -24.766 -3.76 1 98.38 25 LEU B CA 1
ATOM 1436 C C . LEU B 1 25 ? 5.191 -24.578 -5.113 1 98.38 25 LEU B C 1
ATOM 1438 O O . LEU B 1 25 ? 4.746 -25.141 -6.117 1 98.38 25 LEU B O 1
ATOM 1442 N N . ASN B 1 26 ? 6.148 -23.781 -5.223 1 98.62 26 ASN B N 1
ATOM 1443 C CA . ASN B 1 26 ? 6.785 -23.422 -6.488 1 98.62 26 ASN B CA 1
ATOM 1444 C C . ASN B 1 26 ? 8.273 -23.141 -6.305 1 98.62 26 ASN B C 1
ATOM 1446 O O . ASN B 1 26 ? 8.664 -22 -6.059 1 98.62 26 ASN B O 1
ATOM 1450 N N . PRO B 1 27 ? 9.102 -24.141 -6.547 1 98.5 27 PRO B N 1
ATOM 1451 C CA . PRO B 1 27 ? 10.531 -23.969 -6.297 1 98.5 27 PRO B CA 1
ATOM 1452 C C . PRO B 1 27 ? 11.172 -22.922 -7.195 1 98.5 27 PRO B C 1
ATOM 1454 O O . PRO B 1 27 ? 12.273 -22.438 -6.898 1 98.5 27 PRO B O 1
ATOM 1457 N N . ASN B 1 28 ? 10.547 -22.531 -8.258 1 98.75 28 ASN B N 1
ATOM 1458 C CA . ASN B 1 28 ? 11.078 -21.5 -9.125 1 98.75 28 ASN B CA 1
ATOM 1459 C C . ASN B 1 28 ? 10.688 -20.094 -8.641 1 98.75 28 ASN B C 1
ATOM 1461 O O . ASN B 1 28 ? 11.188 -19.094 -9.148 1 98.75 28 ASN B O 1
ATOM 1465 N N . ALA B 1 29 ? 9.758 -20.016 -7.723 1 98.81 29 ALA B N 1
ATOM 1466 C CA . ALA B 1 29 ? 9.359 -18.734 -7.152 1 98.81 29 ALA B CA 1
ATOM 1467 C C . ALA B 1 29 ? 10.32 -18.297 -6.043 1 98.81 29 ALA B C 1
ATOM 1469 O O . ALA B 1 29 ? 10.047 -18.516 -4.859 1 98.81 29 ALA B O 1
ATOM 1470 N N . VAL B 1 30 ? 11.344 -17.75 -6.5 1 98.81 30 VAL B N 1
ATOM 1471 C CA . VAL B 1 30 ? 12.391 -17.266 -5.605 1 98.81 30 VAL B CA 1
ATOM 1472 C C . VAL B 1 30 ? 12.5 -15.75 -5.711 1 98.81 30 VAL B C 1
ATOM 1474 O O . VAL B 1 30 ? 12.75 -15.211 -6.793 1 98.81 30 VAL B O 1
ATOM 1477 N N . ARG B 1 31 ? 12.305 -15.125 -4.66 1 98.56 31 ARG B N 1
ATOM 1478 C CA . ARG B 1 31 ? 12.375 -13.664 -4.652 1 98.56 31 ARG B CA 1
ATOM 1479 C C . ARG B 1 31 ? 13.297 -13.164 -3.547 1 98.56 31 ARG B C 1
ATOM 1481 O O . ARG B 1 31 ? 13.461 -13.828 -2.521 1 98.56 31 ARG B O 1
ATOM 1488 N N . LEU B 1 32 ? 13.953 -12.094 -3.781 1 98.75 32 LEU B N 1
ATOM 1489 C CA . LEU B 1 32 ? 14.609 -11.336 -2.727 1 98.75 32 LEU B CA 1
ATOM 1490 C C . LEU B 1 32 ? 13.672 -10.266 -2.168 1 98.75 32 LEU B C 1
ATOM 1492 O O . LEU B 1 32 ? 13.203 -9.398 -2.908 1 98.75 32 LEU B O 1
ATOM 1496 N N . ARG B 1 33 ? 13.445 -10.383 -0.89 1 98.81 33 ARG B N 1
ATOM 1497 C CA . ARG B 1 33 ? 12.422 -9.539 -0.272 1 98.81 33 ARG B CA 1
ATOM 1498 C C . ARG B 1 33 ? 13.023 -8.648 0.808 1 98.81 33 ARG B C 1
ATOM 1500 O O . ARG B 1 33 ? 13.727 -9.133 1.696 1 98.81 33 ARG B O 1
ATOM 1507 N N . LYS B 1 34 ? 12.828 -7.348 0.717 1 98.88 34 LYS B N 1
ATOM 1508 C CA . LYS B 1 34 ? 13.047 -6.402 1.808 1 98.88 34 LYS B CA 1
ATOM 1509 C C . LYS B 1 34 ? 11.719 -5.922 2.389 1 98.88 34 LYS B C 1
ATOM 1511 O O . LYS B 1 34 ? 10.969 -5.195 1.727 1 98.88 34 LYS B O 1
ATOM 1516 N N . SER B 1 35 ? 11.398 -6.332 3.625 1 98.75 35 SER B N 1
ATOM 1517 C CA . SER B 1 35 ? 10.117 -5.996 4.25 1 98.75 35 SER B CA 1
ATOM 1518 C C . SER B 1 35 ? 10.164 -4.617 4.898 1 98.75 35 SER B C 1
ATOM 1520 O O . SER B 1 35 ? 10.391 -4.496 6.102 1 98.75 35 SER B O 1
ATOM 1522 N N . LEU B 1 36 ? 9.859 -3.633 4.145 1 98.88 36 LEU B N 1
ATOM 1523 C CA . LEU B 1 36 ? 9.945 -2.252 4.605 1 98.88 36 LEU B CA 1
ATOM 1524 C C . LEU B 1 36 ? 8.961 -2 5.746 1 98.88 36 LEU B C 1
ATOM 1526 O O . LEU B 1 36 ? 9.312 -1.376 6.75 1 98.88 36 LEU B O 1
ATOM 1530 N N . GLY B 1 37 ? 7.742 -2.5 5.566 1 98.69 37 GLY B N 1
ATOM 1531 C CA . GLY B 1 37 ? 6.734 -2.33 6.602 1 98.69 37 GLY B CA 1
ATOM 1532 C C . GLY B 1 37 ? 7.141 -2.934 7.934 1 98.69 37 GLY B C 1
ATOM 1533 O O . GLY B 1 37 ? 6.871 -2.357 8.992 1 98.69 37 GLY B O 1
ATOM 1534 N N . ASP B 1 38 ? 7.797 -4.105 7.922 1 98.31 38 ASP B N 1
ATOM 1535 C CA . ASP B 1 38 ? 8.227 -4.766 9.156 1 98.31 38 ASP B CA 1
ATOM 1536 C C . ASP B 1 38 ? 9.297 -3.943 9.875 1 98.31 38 ASP B C 1
ATOM 1538 O O . ASP B 1 38 ? 9.297 -3.861 11.102 1 98.31 38 ASP B O 1
ATOM 1542 N N . VAL B 1 39 ? 10.211 -3.418 9.109 1 98.19 39 VAL B N 1
ATOM 1543 C CA . VAL B 1 39 ? 11.297 -2.643 9.695 1 98.19 39 VAL B CA 1
ATOM 1544 C C . VAL B 1 39 ? 10.727 -1.501 10.531 1 98.19 39 VAL B C 1
ATOM 1546 O O . VAL B 1 39 ? 11.234 -1.204 11.617 1 98.19 39 VAL B O 1
ATOM 1549 N N . ILE B 1 40 ? 9.656 -0.862 10.047 1 98 40 ILE B N 1
ATOM 1550 C CA . ILE B 1 40 ? 9.086 0.302 10.719 1 98 40 ILE B CA 1
ATOM 1551 C C . ILE B 1 40 ? 8.094 -0.152 11.789 1 98 40 ILE B C 1
ATOM 1553 O O . ILE B 1 40 ? 7.855 0.559 12.766 1 98 40 ILE B O 1
ATOM 1557 N N . GLY B 1 41 ? 7.465 -1.257 11.562 1 97.81 41 GLY B N 1
ATOM 1558 C CA . GLY B 1 41 ? 6.559 -1.784 12.57 1 97.81 41 GLY B CA 1
ATOM 1559 C C . GLY B 1 41 ? 5.102 -1.711 12.156 1 97.81 41 GLY B C 1
ATOM 1560 O O . GLY B 1 41 ? 4.219 -1.534 13 1 97.81 41 GLY B O 1
ATOM 1561 N N . LEU B 1 42 ? 4.797 -1.752 10.867 1 98.5 42 LEU B N 1
ATOM 1562 C CA . LEU B 1 42 ? 3.41 -1.883 10.43 1 98.5 42 LEU B CA 1
ATOM 1563 C C . LEU B 1 42 ? 2.848 -3.25 10.812 1 98.5 42 LEU B C 1
ATOM 1565 O O . LEU B 1 42 ? 3.525 -4.27 10.656 1 98.5 42 LEU B O 1
ATOM 1569 N N . ALA B 1 43 ? 1.635 -3.256 11.266 1 98 43 ALA B N 1
ATOM 1570 C CA . ALA B 1 43 ? 1.036 -4.5 11.742 1 98 43 ALA B CA 1
ATOM 1571 C C . ALA B 1 43 ? -0.037 -4.996 10.781 1 98 43 ALA B C 1
ATOM 1573 O O . ALA B 1 43 ? -0.255 -6.203 10.656 1 98 43 ALA B O 1
ATOM 1574 N N . HIS B 1 44 ? -0.66 -4.117 10.062 1 98.12 44 HIS B N 1
ATOM 1575 C CA . HIS B 1 44 ? -1.866 -4.48 9.328 1 98.12 44 HIS B CA 1
ATOM 1576 C C . HIS B 1 44 ? -1.644 -4.391 7.82 1 98.12 44 HIS B C 1
ATOM 1578 O O . HIS B 1 44 ? -2.461 -4.879 7.039 1 98.12 44 HIS B O 1
ATOM 1584 N N . LEU B 1 45 ? -0.576 -3.768 7.469 1 98.62 45 LEU B N 1
ATOM 1585 C CA . LEU B 1 45 ? -0.159 -3.676 6.07 1 98.62 45 LEU B CA 1
ATOM 1586 C C . LEU B 1 45 ? 1.192 -4.352 5.863 1 98.62 45 LEU B C 1
ATOM 1588 O O . LEU B 1 45 ? 2.125 -4.137 6.641 1 98.62 45 LEU B O 1
ATOM 1592 N N . GLY B 1 46 ? 1.218 -5.215 4.949 1 98.5 46 GLY B N 1
ATOM 1593 C CA . GLY B 1 46 ? 2.51 -5.648 4.441 1 98.5 46 GLY B CA 1
ATOM 1594 C C . GLY B 1 46 ? 3.014 -4.805 3.285 1 98.5 46 GLY B C 1
ATOM 1595 O O . GLY B 1 46 ? 2.268 -4.523 2.344 1 98.5 46 GLY B O 1
ATOM 1596 N N . VAL B 1 47 ? 4.199 -4.32 3.336 1 98.88 47 VAL B N 1
ATOM 1597 C CA . VAL B 1 47 ? 4.844 -3.557 2.273 1 98.88 47 VAL B CA 1
ATOM 1598 C C . VAL B 1 47 ? 6.266 -4.074 2.055 1 98.88 47 VAL B C 1
ATOM 1600 O O . VAL B 1 47 ? 7.117 -3.961 2.941 1 98.88 47 VAL B O 1
ATOM 1603 N N . HIS B 1 48 ? 6.492 -4.582 0.893 1 98.88 48 HIS B N 1
ATOM 1604 C CA . HIS B 1 48 ? 7.777 -5.211 0.607 1 98.88 48 HIS B CA 1
ATOM 1605 C C . HIS B 1 48 ? 8.359 -4.711 -0.713 1 98.88 48 HIS B C 1
ATOM 1607 O O . HIS B 1 48 ? 7.621 -4.516 -1.683 1 98.88 48 HIS B O 1
ATOM 1613 N N . LEU B 1 49 ? 9.602 -4.438 -0.662 1 98.94 49 LEU B N 1
ATOM 1614 C CA . LEU B 1 49 ? 10.367 -4.301 -1.896 1 98.94 49 LEU B CA 1
ATOM 1615 C C . LEU B 1 49 ? 10.875 -5.66 -2.371 1 98.94 49 LEU B C 1
ATOM 1617 O O . LEU B 1 49 ? 11.617 -6.336 -1.65 1 98.94 49 LEU B O 1
ATOM 1621 N N . ILE B 1 50 ? 10.484 -5.996 -3.586 1 98.94 50 ILE B N 1
ATOM 1622 C CA . ILE B 1 50 ? 10.82 -7.312 -4.117 1 98.94 50 ILE B CA 1
ATOM 1623 C C . ILE B 1 50 ? 11.758 -7.164 -5.312 1 98.94 50 ILE B C 1
ATOM 1625 O O . ILE B 1 50 ? 11.578 -6.277 -6.148 1 98.94 50 ILE B O 1
ATOM 1629 N N . GLU B 1 51 ? 12.664 -7.992 -5.371 1 98.88 51 GLU B N 1
ATOM 1630 C CA . GLU B 1 51 ? 13.492 -8.172 -6.559 1 98.88 51 GLU B CA 1
ATOM 1631 C C . GLU B 1 51 ? 13.391 -9.594 -7.094 1 98.88 51 GLU B C 1
ATOM 1633 O O . GLU B 1 51 ? 13.578 -10.562 -6.352 1 98.88 51 GLU B O 1
ATOM 1638 N N . LEU B 1 52 ? 13.023 -9.688 -8.352 1 98.88 52 LEU B N 1
ATOM 1639 C CA . LEU B 1 52 ? 12.984 -10.969 -9.055 1 98.88 52 LEU B CA 1
ATOM 1640 C C . LEU B 1 52 ? 14.133 -11.078 -10.047 1 98.88 52 LEU B C 1
ATOM 1642 O O . LEU B 1 52 ? 14.258 -10.258 -10.961 1 98.88 52 LEU B O 1
ATOM 1646 N N . ALA B 1 53 ? 14.945 -12.102 -9.914 1 98.81 53 ALA B N 1
ATOM 1647 C CA . ALA B 1 53 ? 16 -12.367 -10.883 1 98.81 53 ALA B CA 1
ATOM 1648 C C . ALA B 1 53 ? 15.422 -12.852 -12.211 1 98.81 53 ALA B C 1
ATOM 1650 O O . ALA B 1 53 ? 14.266 -13.289 -12.266 1 98.81 53 ALA B O 1
ATOM 1651 N N . PRO B 1 54 ? 16.219 -12.742 -13.289 1 98.81 54 PRO B N 1
ATOM 1652 C CA . PRO B 1 54 ? 15.758 -13.258 -14.578 1 98.81 54 PRO B CA 1
ATOM 1653 C C . PRO B 1 54 ? 15.289 -14.711 -14.5 1 98.81 54 PRO B C 1
ATOM 1655 O O . PRO B 1 54 ? 15.969 -15.555 -13.914 1 98.81 54 PRO B O 1
ATOM 1658 N N . GLY B 1 55 ? 14.047 -14.922 -14.992 1 98.81 55 GLY B N 1
ATOM 1659 C CA . GLY B 1 55 ? 13.539 -16.281 -15.109 1 98.81 55 GLY B CA 1
ATOM 1660 C C . GLY B 1 55 ? 12.758 -16.734 -13.891 1 98.81 55 GLY B C 1
ATOM 1661 O O . GLY B 1 55 ? 12.156 -17.812 -13.891 1 98.81 55 GLY B O 1
ATOM 1662 N N . ARG B 1 56 ? 12.758 -15.945 -12.867 1 98.88 56 ARG B N 1
ATOM 1663 C CA . ARG B 1 56 ? 12.125 -16.359 -11.617 1 98.88 56 ARG B CA 1
ATOM 1664 C C . ARG B 1 56 ? 10.664 -15.938 -11.578 1 98.88 56 ARG B C 1
ATOM 1666 O O . ARG B 1 56 ? 10.281 -14.945 -12.203 1 98.88 56 ARG B O 1
ATOM 1673 N N . ASP B 1 57 ? 9.875 -16.688 -10.914 1 98.88 57 ASP B N 1
ATOM 1674 C CA . ASP B 1 57 ? 8.484 -16.359 -10.609 1 98.88 57 ASP B CA 1
ATOM 1675 C C . ASP B 1 57 ? 8.375 -15.609 -9.289 1 98.88 57 ASP B C 1
ATOM 1677 O O . ASP B 1 57 ? 9.203 -15.789 -8.391 1 98.88 57 ASP B O 1
ATOM 1681 N N . SER B 1 58 ? 7.359 -14.828 -9.195 1 98.75 58 SER B N 1
ATOM 1682 C CA . SER B 1 58 ? 7.137 -14.078 -7.961 1 98.75 58 SER B CA 1
ATOM 1683 C C . SER B 1 58 ? 6.539 -14.969 -6.875 1 98.75 58 SER B C 1
ATOM 1685 O O . SER B 1 58 ? 6.766 -14.742 -5.684 1 98.75 58 SER B O 1
ATOM 1687 N N . THR B 1 59 ? 5.699 -15.852 -7.227 1 98.62 59 THR B N 1
ATOM 1688 C CA . THR B 1 59 ? 4.879 -16.688 -6.363 1 98.62 59 THR B CA 1
ATOM 1689 C C . THR B 1 59 ? 4.285 -17.859 -7.148 1 98.62 59 THR B C 1
ATOM 1691 O O . THR B 1 59 ? 4.582 -18.031 -8.328 1 98.62 59 THR B O 1
ATOM 1694 N N . GLU B 1 60 ? 3.607 -18.734 -6.488 1 98.75 60 GLU B N 1
ATOM 1695 C CA . GLU B 1 60 ? 2.682 -19.625 -7.172 1 98.75 60 GLU B CA 1
ATOM 1696 C C . GLU B 1 60 ? 1.377 -18.906 -7.52 1 98.75 60 GLU B C 1
ATOM 1698 O O . GLU B 1 60 ? 0.827 -18.188 -6.695 1 98.75 60 GLU B O 1
ATOM 1703 N N . TYR B 1 61 ? 0.921 -19.109 -8.75 1 98.69 61 TYR B N 1
ATOM 1704 C CA . TYR B 1 61 ? -0.334 -18.531 -9.219 1 98.69 61 TYR B CA 1
ATOM 1705 C C . TYR B 1 61 ? -1.45 -18.766 -8.203 1 98.69 61 TYR B C 1
ATOM 1707 O O . TYR B 1 61 ? -1.772 -19.906 -7.887 1 98.69 61 TYR B O 1
ATOM 1715 N N . HIS B 1 62 ? -2.113 -17.609 -7.688 1 98.81 62 HIS B N 1
ATOM 1716 C CA . HIS B 1 62 ? -3.043 -17.75 -6.57 1 98.81 62 HIS B CA 1
ATOM 1717 C C . HIS B 1 62 ? -4.016 -16.578 -6.512 1 98.81 62 HIS B C 1
ATOM 1719 O O . HIS B 1 62 ? -3.869 -15.602 -7.258 1 98.81 62 HIS B O 1
ATOM 1725 N N . LEU B 1 63 ? -5.074 -16.703 -5.727 1 97.94 63 LEU B N 1
ATOM 1726 C CA . LEU B 1 63 ? -5.945 -15.586 -5.383 1 97.94 63 LEU B CA 1
ATOM 1727 C C . LEU B 1 63 ? -6.273 -15.594 -3.893 1 97.94 63 LEU B C 1
ATOM 1729 O O . LEU B 1 63 ? -6.227 -16.641 -3.246 1 97.94 63 LEU B O 1
ATOM 1733 N N . HIS B 1 64 ? -6.438 -14.422 -3.363 1 98.62 64 HIS B N 1
ATOM 1734 C CA . HIS B 1 64 ? -6.875 -14.219 -1.986 1 98.62 64 HIS B CA 1
ATOM 1735 C C . HIS B 1 64 ? -8.375 -13.961 -1.918 1 98.62 64 HIS B C 1
ATOM 1737 O O . HIS B 1 64 ? -8.914 -13.18 -2.701 1 98.62 64 HIS B O 1
ATOM 1743 N N . TYR B 1 65 ? -9.016 -14.562 -0.929 1 98.62 65 TYR B N 1
ATOM 1744 C CA . TYR B 1 65 ? -10.461 -14.367 -0.841 1 98.62 65 TYR B CA 1
ATOM 1745 C C . TYR B 1 65 ? -10.797 -13.188 0.07 1 98.62 65 TYR B C 1
ATOM 1747 O O . TYR B 1 65 ? -11.852 -12.578 -0.065 1 98.62 65 TYR B O 1
ATOM 1755 N N . PHE B 1 66 ? -9.891 -12.844 1.014 1 98.5 66 PHE B N 1
ATOM 1756 C CA . PHE B 1 66 ? -10.25 -11.805 1.973 1 98.5 66 PHE B CA 1
ATOM 1757 C C . PHE B 1 66 ? -9.266 -10.648 1.909 1 98.5 66 PHE B C 1
ATOM 1759 O O . PHE B 1 66 ? -9.617 -9.508 2.209 1 98.5 66 PHE B O 1
ATOM 1766 N N . GLU B 1 67 ? -8.062 -10.867 1.543 1 98.56 67 GLU B N 1
ATOM 1767 C CA . GLU B 1 67 ? -7.039 -9.82 1.501 1 98.56 67 GLU B CA 1
ATOM 1768 C C . GLU B 1 67 ? -6.957 -9.188 0.116 1 98.56 67 GLU B C 1
ATOM 1770 O O . GLU B 1 67 ? -7.086 -9.875 -0.898 1 98.56 67 GLU B O 1
ATOM 1775 N N . GLU B 1 68 ? -6.805 -7.887 0.1 1 98.88 68 GLU B N 1
ATOM 1776 C CA . GLU B 1 68 ? -6.438 -7.16 -1.111 1 98.88 68 GLU B CA 1
ATOM 1777 C C . GLU B 1 68 ? -4.922 -7.035 -1.243 1 98.88 68 GLU B C 1
ATOM 1779 O O . GLU B 1 68 ? -4.207 -6.984 -0.239 1 98.88 68 GLU B O 1
ATOM 1784 N N . GLU B 1 69 ? -4.434 -6.988 -2.451 1 98.75 69 GLU B N 1
ATOM 1785 C CA . GLU B 1 69 ? -3.016 -6.891 -2.775 1 98.75 69 GLU B CA 1
ATOM 1786 C C . GLU B 1 69 ? -2.791 -6.035 -4.02 1 98.75 69 GLU B C 1
ATOM 1788 O O . GLU B 1 69 ? -3.643 -5.988 -4.906 1 98.75 69 GLU B O 1
ATOM 1793 N N . CYS B 1 70 ? -1.701 -5.297 -4.082 1 98.81 70 CYS B N 1
ATOM 1794 C CA . CYS B 1 70 ? -1.364 -4.523 -5.27 1 98.81 70 CYS B CA 1
ATOM 1795 C C . CYS B 1 70 ? 0.146 -4.43 -5.449 1 98.81 70 CYS B C 1
ATOM 1797 O O . CYS B 1 70 ? 0.905 -4.695 -4.516 1 98.81 70 CYS B O 1
ATOM 1799 N N . ILE B 1 71 ? 0.533 -4.152 -6.672 1 98.81 71 ILE B N 1
ATOM 1800 C CA . ILE B 1 71 ? 1.925 -4.121 -7.109 1 98.81 71 ILE B CA 1
ATOM 1801 C C . ILE B 1 71 ? 2.191 -2.844 -7.898 1 98.81 71 ILE B C 1
ATOM 1803 O O . ILE B 1 71 ? 1.369 -2.432 -8.719 1 98.81 71 ILE B O 1
ATOM 1807 N N . TYR B 1 72 ? 3.262 -2.195 -7.656 1 99 72 TYR B N 1
ATOM 1808 C CA . TYR B 1 72 ? 3.771 -1.083 -8.453 1 99 72 TYR B CA 1
ATOM 1809 C C . TYR B 1 72 ? 5.191 -1.36 -8.93 1 99 72 TYR B C 1
ATOM 1811 O O . TYR B 1 72 ? 6.105 -1.521 -8.117 1 99 72 TYR B O 1
ATOM 1819 N N . VAL B 1 73 ? 5.449 -1.38 -10.234 1 99 73 VAL B N 1
ATOM 1820 C CA . VAL B 1 73 ? 6.754 -1.741 -10.789 1 99 73 VAL B CA 1
ATOM 1821 C C . VAL B 1 73 ? 7.699 -0.545 -10.711 1 99 73 VAL B C 1
ATOM 1823 O O . VAL B 1 73 ? 7.375 0.541 -11.195 1 99 73 VAL B O 1
ATOM 1826 N N . LEU B 1 74 ? 8.836 -0.81 -10.133 1 98.88 74 LEU B N 1
ATOM 1827 C CA . LEU B 1 74 ? 9.797 0.268 -9.93 1 98.88 74 LEU B CA 1
ATOM 1828 C C . LEU B 1 74 ? 10.906 0.214 -10.984 1 98.88 74 LEU B C 1
ATOM 1830 O O . LEU B 1 74 ? 11.406 1.253 -11.414 1 98.88 74 LEU B O 1
ATOM 1834 N N . GLU B 1 75 ? 11.391 -0.945 -11.312 1 98.81 75 GLU B N 1
ATOM 1835 C CA . GLU B 1 75 ? 12.484 -1.165 -12.25 1 98.81 75 GLU B CA 1
ATOM 1836 C C . GLU B 1 75 ? 12.289 -2.461 -13.031 1 98.81 75 GLU B C 1
ATOM 1838 O O . GLU B 1 75 ? 11.773 -3.443 -12.492 1 98.81 75 GLU B O 1
ATOM 1843 N N . GLY B 1 76 ? 12.75 -2.461 -14.297 1 98.81 76 GLY B N 1
ATOM 1844 C CA . GLY B 1 76 ? 12.766 -3.676 -15.094 1 98.81 76 GLY B CA 1
ATOM 1845 C C . GLY B 1 76 ? 11.438 -3.949 -15.781 1 98.81 76 GLY B C 1
ATOM 1846 O O . GLY B 1 76 ? 10.625 -3.037 -15.961 1 98.81 76 GLY B O 1
ATOM 1847 N N . GLU B 1 77 ? 11.359 -5.09 -16.359 1 98.81 77 GLU B N 1
ATOM 1848 C CA . GLU B 1 77 ? 10.18 -5.555 -17.078 1 98.81 77 GLU B CA 1
ATOM 1849 C C . GLU B 1 77 ? 9.93 -7.035 -16.828 1 98.81 77 GLU B C 1
ATOM 1851 O O . GLU B 1 77 ? 10.805 -7.75 -16.344 1 98.81 77 GLU B O 1
ATOM 1856 N N . GLY B 1 78 ? 8.789 -7.473 -17.125 1 98.81 78 GLY B N 1
ATOM 1857 C CA . GLY B 1 78 ? 8.375 -8.859 -16.984 1 98.81 78 GLY B CA 1
ATOM 1858 C C . GLY B 1 78 ? 6.961 -9.117 -17.469 1 98.81 78 GLY B C 1
ATOM 1859 O O . GLY B 1 78 ? 6.531 -8.531 -18.469 1 98.81 78 GLY B O 1
ATOM 1860 N N . GLU B 1 79 ? 6.32 -10.102 -16.844 1 98.94 79 GLU B N 1
ATOM 1861 C CA . GLU B 1 79 ? 4.945 -10.445 -17.188 1 98.94 79 GLU B CA 1
ATOM 1862 C C . GLU B 1 79 ? 4.113 -10.703 -15.93 1 98.94 79 GLU B C 1
ATOM 1864 O O . GLU B 1 79 ? 4.645 -11.148 -14.914 1 98.94 79 GLU B O 1
ATOM 1869 N N . VAL B 1 80 ? 2.877 -10.352 -16.047 1 98.94 80 VAL B N 1
ATOM 1870 C CA . VAL B 1 80 ? 1.907 -10.734 -15.031 1 98.94 80 VAL B CA 1
ATOM 1871 C C . VAL B 1 80 ? 0.819 -11.609 -15.648 1 98.94 80 VAL B C 1
ATOM 1873 O O . VAL B 1 80 ? 0.38 -11.359 -16.766 1 98.94 80 VAL B O 1
ATOM 1876 N N . CYS B 1 81 ? 0.524 -12.648 -14.984 1 98.81 81 CYS B N 1
ATOM 1877 C CA . CYS B 1 81 ? -0.634 -13.461 -15.328 1 98.81 81 CYS B CA 1
ATOM 1878 C C . CYS B 1 81 ? -1.83 -13.109 -14.453 1 98.81 81 CYS B C 1
ATOM 1880 O O . CYS B 1 81 ? -1.74 -13.164 -13.227 1 98.81 81 CYS B O 1
ATOM 1882 N N . ILE B 1 82 ? -2.893 -12.711 -15.102 1 98.75 82 ILE B N 1
ATOM 1883 C CA . ILE B 1 82 ? -4.141 -12.375 -14.422 1 98.75 82 ILE B CA 1
ATOM 1884 C C . ILE B 1 82 ? -5.289 -13.18 -15.031 1 98.75 82 ILE B C 1
ATOM 1886 O O . ILE B 1 82 ? -5.609 -13.016 -16.219 1 98.75 82 ILE B O 1
ATOM 1890 N N . ASP B 1 83 ? -5.863 -14.016 -14.211 1 97.94 83 ASP B N 1
ATOM 1891 C CA . ASP B 1 83 ? -6.969 -14.852 -14.672 1 97.94 83 ASP B CA 1
ATOM 1892 C C . ASP B 1 83 ? -6.59 -15.602 -15.945 1 97.94 83 ASP B C 1
ATOM 1894 O O . ASP B 1 83 ? -7.312 -15.547 -16.938 1 97.94 83 ASP B O 1
ATOM 1898 N N . GLN B 1 84 ? -5.449 -16.094 -15.961 1 97.31 84 GLN B N 1
ATOM 1899 C CA . GLN B 1 84 ? -4.902 -17 -16.969 1 97.31 84 GLN B CA 1
ATOM 1900 C C . GLN B 1 84 ? -4.555 -16.234 -18.25 1 97.31 84 GLN B C 1
ATOM 1902 O O . GLN B 1 84 ? -4.32 -16.859 -19.297 1 97.31 84 GLN B O 1
ATOM 1907 N N . GLN B 1 85 ? -4.582 -14.953 -18.234 1 98.44 85 GLN B N 1
ATOM 1908 C CA . GLN B 1 85 ? -4.102 -14.125 -19.328 1 98.44 85 GLN B CA 1
ATOM 1909 C C . GLN B 1 85 ? -2.797 -13.422 -18.953 1 98.44 85 GLN B C 1
ATOM 1911 O O . GLN B 1 85 ? -2.643 -12.938 -17.828 1 98.44 85 GLN B O 1
ATOM 1916 N N . VAL B 1 86 ? -1.906 -13.359 -19.906 1 98.69 86 VAL B N 1
ATOM 1917 C CA . VAL B 1 86 ? -0.57 -12.844 -19.625 1 98.69 86 VAL B CA 1
ATOM 1918 C C . VAL B 1 86 ? -0.419 -11.453 -20.25 1 98.69 86 VAL B C 1
ATOM 1920 O O . VAL B 1 86 ? -0.807 -11.234 -21.391 1 98.69 86 VAL B O 1
ATOM 1923 N N . PHE B 1 87 ? 0.098 -10.531 -19.516 1 98.88 87 PHE B N 1
ATOM 1924 C CA . PHE B 1 87 ? 0.354 -9.172 -19.953 1 98.88 87 PHE B CA 1
ATOM 1925 C C . PHE B 1 87 ? 1.793 -8.766 -19.656 1 98.88 87 PHE B C 1
ATOM 1927 O O . PHE B 1 87 ? 2.332 -9.102 -18.609 1 98.88 87 PHE B O 1
ATOM 1934 N N . ALA B 1 88 ? 2.422 -8.07 -20.562 1 98.88 88 ALA B N 1
ATOM 1935 C CA . ALA B 1 88 ? 3.721 -7.465 -20.281 1 98.88 88 ALA B CA 1
ATOM 1936 C C . ALA B 1 88 ? 3.592 -6.348 -19.25 1 98.88 88 ALA B C 1
ATOM 1938 O O . ALA B 1 88 ? 2.623 -5.586 -19.266 1 98.88 88 ALA B O 1
ATOM 1939 N N . ILE B 1 89 ? 4.645 -6.234 -18.391 1 98.88 89 ILE B N 1
ATOM 1940 C CA . ILE B 1 89 ? 4.645 -5.141 -17.422 1 98.88 89 ILE B CA 1
ATOM 1941 C C . ILE B 1 89 ? 6.016 -4.469 -17.406 1 98.88 89 ILE B C 1
ATOM 1943 O O . ILE B 1 89 ? 7.016 -5.07 -17.812 1 98.88 89 ILE B O 1
ATOM 1947 N N . GLY B 1 90 ? 6.012 -3.229 -16.953 1 98.88 90 GLY B N 1
ATOM 1948 C CA . GLY B 1 90 ? 7.227 -2.439 -16.828 1 98.88 90 GLY B CA 1
ATOM 1949 C C . GLY B 1 90 ? 7.098 -1.303 -15.828 1 98.88 90 GLY B C 1
ATOM 1950 O O . GLY B 1 90 ? 6.094 -1.204 -15.117 1 98.88 90 GLY B O 1
ATOM 1951 N N . VAL B 1 91 ? 8.125 -0.497 -15.836 1 98.88 91 VAL B N 1
ATOM 1952 C CA . VAL B 1 91 ? 8.281 0.561 -14.844 1 98.88 91 VAL B CA 1
ATOM 1953 C C . VAL B 1 91 ? 7.035 1.445 -14.828 1 98.88 91 VAL B C 1
ATOM 1955 O O . VAL B 1 91 ? 6.59 1.911 -15.883 1 98.88 91 VAL B O 1
ATOM 1958 N N . GLY B 1 92 ? 6.449 1.625 -13.625 1 98.88 92 GLY B N 1
ATOM 1959 C CA . GLY B 1 92 ? 5.336 2.545 -13.453 1 98.88 92 GLY B CA 1
ATOM 1960 C C . GLY B 1 92 ? 3.98 1.868 -13.555 1 98.88 92 GLY B C 1
ATOM 1961 O O . GLY B 1 92 ? 2.955 2.471 -13.227 1 98.88 92 GLY B O 1
ATOM 1962 N N . ASP B 1 93 ? 3.939 0.626 -14.062 1 98.94 93 ASP B N 1
ATOM 1963 C CA . ASP B 1 93 ? 2.678 -0.102 -14.117 1 98.94 93 ASP B CA 1
ATOM 1964 C C . ASP B 1 93 ? 2.158 -0.419 -12.719 1 98.94 93 ASP B C 1
ATOM 1966 O O . ASP B 1 93 ? 2.943 -0.648 -11.797 1 98.94 93 ASP B O 1
ATOM 1970 N N . PHE B 1 94 ? 0.874 -0.366 -12.578 1 98.94 94 PHE B N 1
ATOM 1971 C CA . PHE B 1 94 ? 0.177 -0.679 -11.336 1 98.94 94 PHE B CA 1
ATOM 1972 C C . PHE B 1 94 ? -0.812 -1.82 -11.539 1 98.94 94 PHE B C 1
ATOM 1974 O O . PHE B 1 94 ? -1.634 -1.778 -12.461 1 98.94 94 PHE B O 1
ATOM 1981 N N . ILE B 1 95 ? -0.691 -2.84 -10.766 1 98.94 95 ILE B N 1
ATOM 1982 C CA . ILE B 1 95 ? -1.574 -4 -10.797 1 98.94 95 ILE B CA 1
ATOM 1983 C C . ILE B 1 95 ? -2.219 -4.191 -9.422 1 98.94 95 ILE B C 1
ATOM 1985 O O . ILE B 1 95 ? -1.556 -4.055 -8.391 1 98.94 95 ILE B O 1
ATOM 1989 N N . ALA B 1 96 ? -3.443 -4.547 -9.383 1 98.88 96 ALA B N 1
ATOM 1990 C CA . ALA B 1 96 ? -4.094 -4.75 -8.094 1 98.88 96 ALA B CA 1
ATOM 1991 C C . ALA B 1 96 ? -5.133 -5.867 -8.172 1 98.88 96 ALA B C 1
ATOM 1993 O O . ALA B 1 96 ? -5.68 -6.137 -9.242 1 98.88 96 ALA B O 1
ATOM 1994 N N . PHE B 1 97 ? -5.363 -6.422 -7.039 1 98.69 97 PHE B N 1
ATOM 1995 C CA . PHE B 1 97 ? -6.242 -7.578 -6.93 1 98.69 97 PHE B CA 1
ATOM 1996 C C . PHE B 1 97 ? -7.199 -7.426 -5.754 1 98.69 97 PHE B C 1
ATOM 1998 O O . PHE B 1 97 ? -6.852 -7.75 -4.613 1 98.69 97 PHE B O 1
ATOM 2005 N N . PRO B 1 98 ? -8.43 -6.969 -6.07 1 98.5 98 PRO B N 1
ATOM 2006 C CA . PRO B 1 98 ? -9.445 -6.965 -5.016 1 98.5 98 PRO B CA 1
ATOM 2007 C C . PRO B 1 98 ? -9.672 -8.352 -4.414 1 98.5 98 PRO B C 1
ATOM 2009 O O . PRO B 1 98 ? -9.445 -9.359 -5.082 1 98.5 98 PRO B O 1
ATOM 2012 N N . ALA B 1 99 ? -10.07 -8.352 -3.191 1 98.44 99 ALA B N 1
ATOM 2013 C CA . ALA B 1 99 ? -10.336 -9.625 -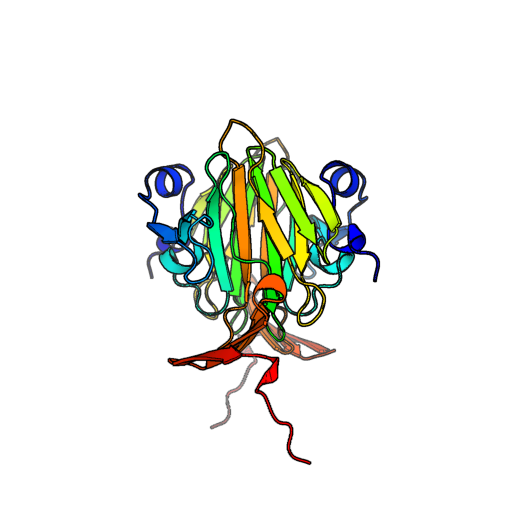2.525 1 98.44 99 ALA B CA 1
ATOM 2014 C C . ALA B 1 99 ? -11.359 -10.445 -3.297 1 98.44 99 ALA B C 1
ATOM 2016 O O . ALA B 1 99 ? -12.398 -9.93 -3.713 1 98.44 99 ALA B O 1
ATOM 2017 N N . GLY B 1 100 ? -11.055 -11.711 -3.494 1 97.5 100 GLY B N 1
ATOM 2018 C CA . GLY B 1 100 ? -11.992 -12.648 -4.094 1 97.5 100 GLY B CA 1
ATOM 2019 C C . GLY B 1 100 ? -12.172 -12.438 -5.586 1 97.5 100 GLY B C 1
ATOM 2020 O O . GLY B 1 100 ? -13.156 -12.898 -6.164 1 97.5 100 GLY B O 1
ATOM 2021 N N . SER B 1 101 ? -11.305 -11.836 -6.215 1 96.94 101 SER B N 1
ATOM 2022 C CA . SER B 1 101 ? -11.547 -11.477 -7.605 1 96.94 101 SER B CA 1
ATOM 2023 C C . SER B 1 101 ? -10.812 -12.422 -8.555 1 96.94 101 SER B C 1
ATOM 2025 O O . SER B 1 101 ? -11.383 -13.414 -9.008 1 96.94 101 SER B O 1
ATOM 2027 N N . VAL B 1 102 ? -9.453 -12.273 -8.727 1 97.81 102 VAL B N 1
ATOM 2028 C CA . VAL B 1 102 ? -8.742 -13.008 -9.766 1 97.81 102 VAL B CA 1
ATOM 2029 C C . VAL B 1 102 ? -7.441 -13.57 -9.203 1 97.81 102 VAL B C 1
ATOM 2031 O O . VAL B 1 102 ? -6.879 -13.016 -8.25 1 97.81 102 VAL B O 1
ATOM 2034 N N . ALA B 1 103 ? -7.043 -14.664 -9.789 1 98.5 103 ALA B N 1
ATOM 2035 C CA . ALA B 1 103 ? -5.723 -15.203 -9.477 1 98.5 103 ALA B CA 1
ATOM 2036 C C . ALA B 1 103 ? -4.633 -14.477 -10.266 1 98.5 103 ALA B C 1
ATOM 2038 O O . ALA B 1 103 ? -4.902 -13.891 -11.3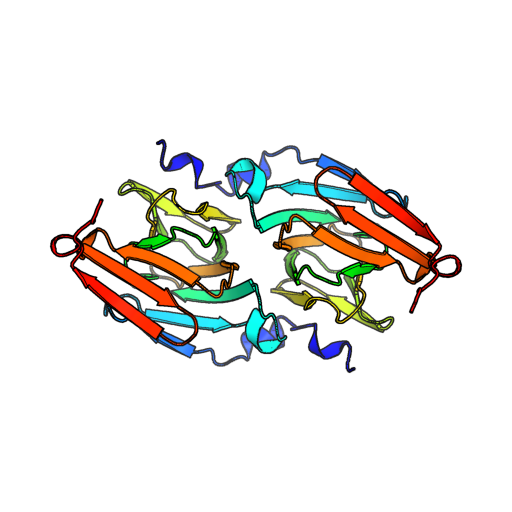2 1 98.5 103 ALA B O 1
ATOM 2039 N N . HIS B 1 104 ? -3.424 -14.539 -9.727 1 98.81 104 HIS B N 1
ATOM 2040 C CA . HIS B 1 104 ? -2.346 -13.773 -10.336 1 98.81 104 HIS B CA 1
ATOM 2041 C C . HIS B 1 104 ? -0.982 -14.359 -9.984 1 98.81 104 HIS B C 1
ATOM 2043 O O . HIS B 1 104 ? -0.872 -15.18 -9.07 1 98.81 104 HIS B O 1
ATOM 2049 N N . GLY B 1 105 ? -0.027 -13.992 -10.648 1 98.5 105 GLY B N 1
ATOM 2050 C CA . GLY B 1 105 ? 1.399 -14.203 -10.453 1 98.5 105 GLY B CA 1
ATOM 2051 C C . GLY B 1 105 ? 2.254 -13.453 -11.461 1 98.5 105 GLY B C 1
ATOM 2052 O O . GLY B 1 105 ? 1.793 -13.133 -12.555 1 98.5 105 GLY B O 1
ATOM 2053 N N . MET B 1 106 ? 3.48 -13.172 -11.086 1 98.56 106 MET B N 1
ATOM 2054 C CA . MET B 1 106 ? 4.391 -12.477 -11.984 1 98.56 106 MET B CA 1
ATOM 2055 C C . MET B 1 106 ? 5.586 -13.352 -12.336 1 98.56 106 MET B C 1
ATOM 2057 O O . MET B 1 106 ? 5.941 -14.258 -11.578 1 98.56 106 MET B O 1
ATOM 2061 N N . ASN B 1 107 ? 6.16 -13.07 -13.43 1 98.75 107 ASN B N 1
ATOM 2062 C CA . ASN B 1 107 ? 7.383 -13.711 -13.906 1 98.75 107 ASN B CA 1
ATOM 2063 C C . ASN B 1 107 ? 8.336 -12.688 -14.531 1 98.75 107 ASN B C 1
ATOM 2065 O O . ASN B 1 107 ? 7.914 -11.805 -15.273 1 98.75 107 ASN B O 1
ATOM 2069 N N . ASN B 1 108 ? 9.68 -12.789 -14.18 1 98.88 108 ASN B N 1
ATOM 2070 C CA . ASN B 1 108 ? 10.695 -11.977 -14.852 1 98.88 108 ASN B CA 1
ATOM 2071 C C . ASN B 1 108 ? 11.203 -12.648 -16.125 1 98.88 108 ASN B C 1
ATOM 2073 O O . ASN B 1 108 ? 12.117 -13.477 -16.062 1 98.88 108 ASN B O 1
ATOM 2077 N N . THR B 1 109 ? 10.664 -12.203 -17.203 1 98.62 109 THR B N 1
ATOM 2078 C CA . THR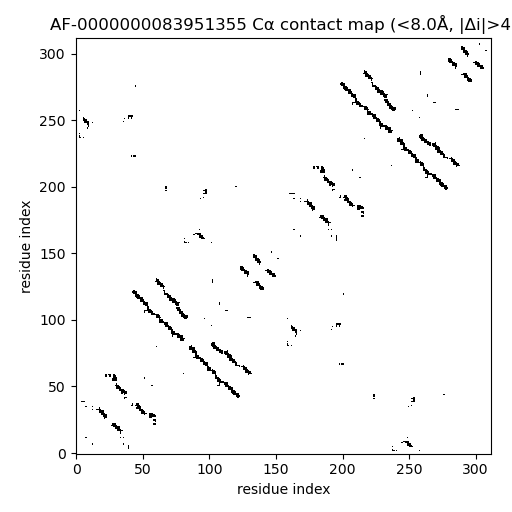 B 1 109 ? 11.023 -12.805 -18.484 1 98.62 109 THR B CA 1
ATOM 2079 C C . THR B 1 109 ? 12.18 -12.055 -19.141 1 98.62 109 THR B C 1
ATOM 2081 O O . THR B 1 109 ? 12.539 -12.32 -20.281 1 98.62 109 THR B O 1
ATOM 2084 N N . SER B 1 110 ? 12.672 -11.07 -18.531 1 98.56 110 SER B N 1
ATOM 2085 C CA . SER B 1 110 ? 13.758 -10.266 -19.078 1 98.56 110 SER B CA 1
ATOM 2086 C C . SER B 1 110 ? 15.117 -10.773 -18.609 1 98.56 110 SER B C 1
ATOM 2088 O O . SER B 1 110 ? 15.203 -11.828 -17.953 1 98.56 110 SER B O 1
ATOM 2090 N N . GLU B 1 111 ? 16.172 -10.031 -19.016 1 98.56 111 GLU B N 1
ATOM 2091 C CA . GLU B 1 111 ? 17.531 -10.445 -18.672 1 98.56 111 GLU B CA 1
ATOM 2092 C C . GLU B 1 111 ? 18.078 -9.625 -17.516 1 98.56 111 GLU B C 1
ATOM 2094 O O . GLU B 1 111 ? 19.219 -9.828 -17.094 1 98.56 111 GLU B O 1
ATOM 2099 N N . ARG B 1 112 ? 17.312 -8.727 -17.047 1 98.56 112 ARG B N 1
ATOM 2100 C CA . ARG B 1 112 ? 17.688 -7.895 -15.906 1 98.56 112 ARG B CA 1
ATOM 2101 C C . ARG B 1 112 ? 16.703 -8.07 -14.758 1 98.56 112 ARG B C 1
ATOM 2103 O O . ARG B 1 112 ? 15.586 -8.539 -14.953 1 98.56 112 ARG B O 1
ATOM 2110 N N . PRO B 1 113 ? 17.109 -7.711 -13.57 1 98.88 113 PRO B N 1
ATOM 2111 C CA . PRO B 1 113 ? 16.188 -7.859 -12.438 1 98.88 113 PRO B CA 1
ATOM 2112 C C . PRO B 1 113 ? 14.914 -7.039 -12.602 1 98.88 113 PRO B C 1
ATOM 2114 O O . PRO B 1 113 ? 14.953 -5.934 -13.148 1 98.88 113 PRO B O 1
ATOM 2117 N N . LEU B 1 114 ? 13.797 -7.613 -12.195 1 98.94 114 LEU B N 1
ATOM 2118 C CA . LEU B 1 114 ? 12.523 -6.926 -12.047 1 98.94 114 LEU B CA 1
ATOM 2119 C C . LEU B 1 114 ? 12.289 -6.535 -10.586 1 98.94 114 LEU B C 1
ATOM 2121 O O . LEU B 1 114 ? 12.312 -7.391 -9.703 1 98.94 114 LEU B O 1
ATOM 2125 N N . LYS B 1 115 ? 12.117 -5.223 -10.281 1 98.94 115 LYS B N 1
ATOM 2126 C CA . LYS B 1 115 ? 11.898 -4.719 -8.93 1 98.94 115 LYS B CA 1
ATOM 2127 C C . LYS B 1 115 ? 10.539 -4.039 -8.805 1 98.94 115 LYS B C 1
ATOM 2129 O O . LYS B 1 115 ? 10.148 -3.254 -9.664 1 98.94 115 LYS B O 1
ATOM 2134 N N . TYR B 1 116 ? 9.852 -4.371 -7.773 1 98.88 116 TYR B N 1
ATOM 2135 C CA . TYR B 1 116 ? 8.539 -3.779 -7.574 1 98.88 116 TYR B CA 1
ATOM 2136 C C . TYR B 1 116 ? 8.18 -3.721 -6.094 1 98.88 116 TYR B C 1
ATOM 2138 O O . TYR B 1 116 ? 8.781 -4.426 -5.277 1 98.88 116 TYR B O 1
ATOM 2146 N N . LEU B 1 117 ? 7.316 -2.793 -5.758 1 98.94 117 LEU B N 1
ATOM 2147 C CA . LEU B 1 117 ? 6.672 -2.768 -4.445 1 98.94 117 LEU B CA 1
ATOM 2148 C C . LEU B 1 117 ? 5.418 -3.635 -4.441 1 98.94 117 LEU B C 1
ATOM 2150 O O . LEU B 1 117 ? 4.598 -3.557 -5.359 1 98.94 117 LEU B O 1
ATOM 2154 N N . VAL B 1 118 ? 5.289 -4.469 -3.52 1 98.88 118 VAL B N 1
ATOM 2155 C CA . VAL B 1 118 ? 4.031 -5.164 -3.275 1 98.88 118 VAL B CA 1
ATOM 2156 C C . VAL B 1 118 ? 3.445 -4.715 -1.938 1 98.88 118 VAL B C 1
ATOM 2158 O O . VAL B 1 118 ? 4.176 -4.539 -0.96 1 98.88 118 VAL B O 1
ATOM 2161 N N . MET B 1 119 ? 2.219 -4.434 -1.941 1 98.69 119 MET B N 1
ATOM 2162 C CA . MET B 1 119 ? 1.465 -4.031 -0.758 1 98.69 119 MET B CA 1
ATOM 2163 C C . MET B 1 119 ? 0.204 -4.875 -0.601 1 98.69 119 MET B C 1
ATOM 2165 O O . MET B 1 119 ? -0.47 -5.18 -1.586 1 98.69 119 MET B O 1
ATOM 2169 N N . GLY B 1 120 ? -0.113 -5.219 0.587 1 98.69 120 GLY B N 1
ATOM 2170 C CA . GLY B 1 120 ? -1.306 -6.012 0.835 1 98.69 120 GLY B CA 1
ATOM 2171 C C . GLY B 1 120 ? -1.784 -5.938 2.273 1 98.69 120 GLY B C 1
ATOM 2172 O O . GLY B 1 120 ? -1.043 -5.504 3.158 1 98.69 120 GLY B O 1
ATOM 2173 N N . GLN B 1 121 ? -3.016 -6.336 2.496 1 98.62 121 GLN B N 1
ATOM 2174 C CA . GLN B 1 121 ? -3.553 -6.426 3.85 1 98.62 121 GLN B CA 1
ATOM 2175 C C . GLN B 1 121 ? -2.922 -7.586 4.617 1 98.62 121 GLN B C 1
ATOM 2177 O O . GLN B 1 121 ? -2.516 -8.586 4.023 1 98.62 121 GLN B O 1
ATOM 2182 N N . ARG B 1 122 ? -2.719 -7.383 5.918 1 97.12 122 ARG B N 1
ATOM 2183 C CA . ARG B 1 122 ? -2.318 -8.438 6.844 1 97.12 122 ARG B CA 1
ATOM 2184 C C . ARG B 1 122 ? -3.451 -8.781 7.805 1 97.12 122 ARG B C 1
ATOM 2186 O O . ARG B 1 122 ? -3.381 -8.461 8.992 1 97.12 122 ARG B O 1
ATOM 2193 N N . LEU B 1 123 ? -4.375 -9.461 7.262 1 97.12 123 LEU B N 1
ATOM 2194 C CA . LEU B 1 123 ? -5.508 -9.859 8.094 1 97.12 123 LEU B CA 1
ATOM 2195 C C . LEU B 1 123 ? -5.16 -11.086 8.93 1 97.12 123 LEU B C 1
ATOM 2197 O O . LEU B 1 123 ? -4.254 -11.844 8.578 1 97.12 123 LEU B O 1
ATOM 2201 N N . SER B 1 124 ? -5.867 -11.234 10.031 1 96.06 124 SER B N 1
ATOM 2202 C CA . SER B 1 124 ? -5.656 -12.391 10.891 1 96.06 124 SER B CA 1
ATOM 2203 C C . SER B 1 124 ? -6.09 -13.68 10.195 1 96.06 124 SER B C 1
ATOM 2205 O O . SER B 1 124 ? -5.684 -14.773 10.602 1 96.06 124 SER B O 1
ATOM 2207 N N . HIS B 1 125 ? -6.902 -13.516 9.156 1 97.12 125 HIS B N 1
ATOM 2208 C CA . HIS B 1 125 ? -7.414 -14.656 8.406 1 97.12 125 HIS B CA 1
ATOM 2209 C C . HIS B 1 125 ? -7.414 -14.375 6.91 1 97.12 125 HIS B C 1
ATOM 2211 O O . HIS B 1 125 ? -7.715 -13.258 6.484 1 97.12 125 HIS B O 1
ATOM 2217 N N . ASP B 1 126 ? -7.035 -15.422 6.164 1 98.25 126 ASP B N 1
ATOM 2218 C CA . ASP B 1 126 ? -7.227 -15.406 4.715 1 98.25 126 ASP B CA 1
ATOM 2219 C C . ASP B 1 126 ? -7.383 -16.828 4.164 1 98.25 126 ASP B C 1
ATOM 2221 O O . ASP B 1 126 ? -7.023 -17.797 4.828 1 98.25 126 ASP B O 1
ATOM 2225 N N . VAL B 1 127 ? -8.141 -16.906 3.125 1 98.62 127 VAL B N 1
ATOM 2226 C CA . VAL B 1 127 ? -8.211 -18.109 2.301 1 98.62 127 VAL B CA 1
ATOM 2227 C C . VAL B 1 127 ? -7.652 -17.812 0.911 1 98.62 127 VAL B C 1
ATOM 2229 O O . VAL B 1 127 ? -8.008 -16.812 0.289 1 98.62 127 VAL B O 1
ATOM 2232 N N . ALA B 1 128 ? -6.75 -18.672 0.47 1 98.62 128 ALA B N 1
ATOM 2233 C CA . ALA B 1 128 ? -6.148 -18.5 -0.849 1 98.62 128 ALA B CA 1
ATOM 2234 C C . ALA B 1 128 ? -6.254 -19.781 -1.674 1 98.62 128 ALA B C 1
ATOM 2236 O O . ALA B 1 128 ? -6 -20.875 -1.165 1 98.62 128 ALA B O 1
ATOM 2237 N N . ASP B 1 129 ? -6.59 -19.641 -2.893 1 98.69 129 ASP B N 1
ATOM 2238 C CA . ASP B 1 129 ? -6.551 -20.766 -3.818 1 98.69 129 ASP B CA 1
ATOM 2239 C C . ASP B 1 129 ? -5.297 -20.719 -4.688 1 98.69 129 ASP B C 1
ATOM 2241 O O . ASP B 1 129 ? -4.848 -19.625 -5.078 1 98.69 129 ASP B O 1
ATOM 2245 N N . TYR B 1 130 ? -4.809 -21.859 -4.945 1 98.69 130 TYR B N 1
ATOM 2246 C CA . TYR B 1 130 ? -3.773 -22.094 -5.941 1 98.69 130 TYR B CA 1
ATOM 2247 C C . TYR B 1 130 ? -4.312 -22.938 -7.094 1 98.69 130 TYR B C 1
ATOM 2249 O O . TYR B 1 130 ? -4.09 -24.156 -7.141 1 98.69 130 TYR B O 1
ATOM 2257 N N . PRO B 1 131 ? -4.867 -22.297 -8.062 1 98.31 131 PRO B N 1
ATOM 2258 C CA . PRO B 1 131 ? -5.645 -23.016 -9.078 1 98.31 131 PRO B CA 1
ATOM 2259 C C . PRO B 1 131 ? -4.812 -24.047 -9.844 1 98.31 131 PRO B C 1
ATOM 2261 O O . PRO B 1 131 ? -5.297 -25.125 -10.164 1 98.31 131 PRO B O 1
ATOM 2264 N N . TYR B 1 132 ? -3.568 -23.672 -10.156 1 98.19 132 TYR B N 1
ATOM 2265 C CA . TYR B 1 132 ? -2.752 -24.578 -10.961 1 98.19 132 TYR B CA 1
ATOM 2266 C C . TYR B 1 132 ? -2.328 -25.797 -10.148 1 98.19 132 TYR B C 1
ATOM 2268 O O . TYR B 1 132 ? -1.881 -26.797 -10.703 1 98.19 132 TYR B O 1
ATOM 2276 N N . LYS B 1 133 ? -2.441 -25.734 -8.828 1 98.44 133 LYS B N 1
ATOM 2277 C CA . LYS B 1 133 ? -2.039 -26.828 -7.949 1 98.44 133 LYS B CA 1
ATOM 2278 C C . LYS B 1 133 ? -3.256 -27.578 -7.41 1 98.44 133 LYS B C 1
ATOM 2280 O O . LYS B 1 133 ? -3.117 -28.641 -6.801 1 98.44 133 LYS B O 1
ATOM 2285 N N . GLY B 1 134 ? -4.422 -26.969 -7.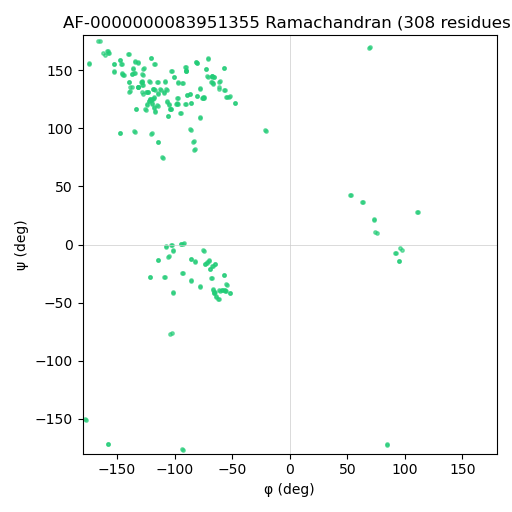664 1 98.44 134 GLY B N 1
ATOM 2286 C CA . GLY B 1 134 ? -5.641 -27.531 -7.105 1 98.44 134 GLY B CA 1
ATOM 2287 C C . GLY B 1 134 ? -5.656 -27.531 -5.59 1 98.44 134 GLY B C 1
ATOM 2288 O O . GLY B 1 134 ? -6.082 -28.516 -4.969 1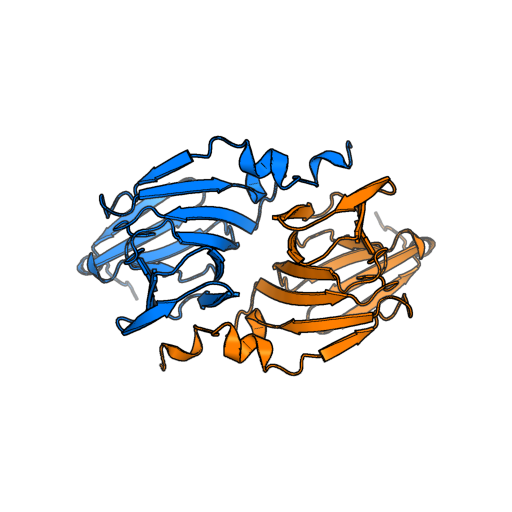 98.44 134 GLY B O 1
ATOM 2289 N N . LYS B 1 135 ? -5.109 -26.5 -4.965 1 98.75 135 LYS B N 1
ATOM 2290 C CA . LYS B 1 135 ? -4.98 -26.453 -3.512 1 98.75 135 LYS B CA 1
ATOM 2291 C C . LYS B 1 135 ? -5.59 -25.172 -2.955 1 98.75 135 LYS B C 1
ATOM 2293 O O . LYS B 1 135 ? -5.711 -24.172 -3.67 1 98.75 135 LYS B O 1
ATOM 2298 N N . ARG B 1 136 ? -6.051 -25.234 -1.75 1 98.62 136 ARG B N 1
ATOM 2299 C CA . ARG B 1 136 ? -6.508 -24.094 -0.969 1 98.62 136 ARG B CA 1
ATOM 2300 C C . ARG B 1 136 ? -5.742 -23.984 0.345 1 98.62 136 ARG B C 1
ATOM 2302 O O . ARG B 1 136 ? -5.543 -24.984 1.038 1 98.62 136 ARG B O 1
ATOM 2309 N N . LEU B 1 137 ? -5.281 -22.828 0.612 1 98.5 137 LEU B N 1
ATOM 2310 C CA . LEU B 1 137 ? -4.594 -22.531 1.865 1 98.5 137 LEU B CA 1
ATOM 2311 C C . LEU B 1 137 ? -5.488 -21.734 2.801 1 98.5 137 LEU B C 1
ATOM 2313 O O . LEU B 1 137 ? -6.012 -20.672 2.416 1 98.5 137 LEU B O 1
ATOM 2317 N N . TYR B 1 138 ? -5.77 -22.203 3.938 1 98.38 138 TYR B N 1
ATOM 2318 C CA . TYR B 1 138 ? -6.402 -21.469 5.02 1 98.38 138 TYR B CA 1
ATOM 2319 C C . TYR B 1 138 ? -5.363 -20.906 5.984 1 98.38 138 TYR B C 1
ATOM 2321 O O . TYR B 1 138 ? -4.605 -21.672 6.594 1 98.38 138 TYR B O 1
ATOM 2329 N N . ARG B 1 139 ? -5.27 -19.672 6.02 1 97.44 139 ARG B N 1
ATOM 2330 C CA . ARG B 1 139 ? -4.387 -19.031 6.988 1 97.44 139 ARG B CA 1
ATOM 2331 C C . ARG B 1 139 ? -5.184 -18.438 8.148 1 97.44 139 ARG B C 1
ATOM 2333 O O . ARG B 1 139 ? -6.055 -17.594 7.941 1 97.44 139 ARG B O 1
ATOM 2340 N N . ASN B 1 140 ? -4.961 -18.938 9.312 1 95.12 140 ASN B N 1
ATOM 2341 C CA . ASN B 1 140 ? -5.562 -18.453 10.547 1 95.12 140 ASN B CA 1
ATOM 2342 C C . ASN B 1 140 ? -4.508 -18.188 11.617 1 95.12 140 ASN B C 1
ATOM 2344 O O . ASN B 1 140 ? -3.469 -18.844 11.656 1 95.12 140 ASN B O 1
ATOM 2348 N N . GLN B 1 141 ? -4.57 -17.062 12.227 1 87.31 141 GLN B N 1
ATOM 2349 C CA . GLN B 1 141 ? -3.576 -16.641 13.211 1 87.31 141 GLN B CA 1
ATOM 2350 C C . GLN B 1 141 ? -2.836 -17.844 13.781 1 87.31 141 GLN B C 1
ATOM 2352 O O . GLN B 1 141 ? -3.389 -18.594 14.594 1 87.31 141 GLN B O 1
ATOM 2357 N N . GLY B 1 142 ? -1.655 -18.078 13.219 1 86.19 142 GLY B N 1
ATOM 2358 C CA . GLY B 1 142 ? -0.766 -19.078 13.789 1 86.19 142 GLY B CA 1
ATOM 2359 C C . GLY B 1 142 ? -0.878 -20.422 13.117 1 86.19 142 GLY B C 1
ATOM 2360 O O . GLY B 1 142 ? -0.159 -21.359 13.477 1 86.19 142 GLY B O 1
ATOM 2361 N N . CYS B 1 143 ? -1.761 -20.531 12.195 1 93.25 143 CYS B N 1
ATOM 2362 C CA . CYS B 1 143 ? -1.944 -21.828 11.562 1 93.25 143 CYS B CA 1
ATOM 2363 C C . CYS B 1 143 ? -2.146 -21.688 10.062 1 93.25 143 CYS B C 1
ATOM 2365 O O . CYS B 1 143 ? -2.92 -20.844 9.617 1 93.25 143 CYS B O 1
ATOM 2367 N N . TRP B 1 144 ? -1.407 -22.484 9.273 1 96.12 144 TRP B N 1
ATOM 2368 C CA . TRP B 1 144 ? -1.572 -22.625 7.832 1 96.12 144 TRP B CA 1
ATOM 2369 C C . TRP B 1 144 ? -1.938 -24.047 7.453 1 96.12 144 TRP B C 1
ATOM 2371 O O . TRP B 1 144 ? -1.162 -24.984 7.688 1 96.12 144 TRP B O 1
ATOM 2381 N N . ASP B 1 145 ? -3.133 -24.219 6.863 1 97.81 145 ASP B N 1
ATOM 2382 C CA . ASP B 1 145 ? -3.594 -25.531 6.43 1 97.81 145 ASP B CA 1
ATOM 2383 C C . ASP B 1 145 ? -3.781 -25.578 4.918 1 97.81 145 ASP B C 1
ATOM 2385 O O . ASP B 1 145 ? -4.613 -24.844 4.367 1 97.81 145 ASP B O 1
ATOM 2389 N N . LEU B 1 146 ? -2.971 -26.375 4.32 1 98.25 146 LEU B N 1
ATOM 2390 C CA . LEU B 1 146 ? -3.064 -26.578 2.877 1 98.25 146 LEU B CA 1
ATOM 2391 C C . LEU B 1 146 ? -3.861 -27.844 2.559 1 98.25 146 LEU B C 1
ATOM 2393 O O . LEU B 1 146 ? -3.529 -28.938 3.039 1 98.25 146 LEU B O 1
ATOM 2397 N N . VAL B 1 147 ? -4.895 -27.734 1.737 1 98.12 147 VAL B N 1
ATOM 2398 C CA . VAL B 1 147 ? -5.738 -28.891 1.447 1 98.12 147 VAL B CA 1
ATOM 2399 C C . VAL B 1 147 ? -5.945 -29.016 -0.06 1 98.12 147 VAL B C 1
ATOM 2401 O O . VAL B 1 147 ? -5.766 -28.031 -0.799 1 98.12 147 VAL B O 1
ATOM 2404 N N . ASP B 1 148 ? -6.25 -30.203 -0.52 1 98.38 148 ASP B N 1
ATOM 2405 C CA . ASP B 1 148 ? -6.664 -30.406 -1.903 1 98.38 148 ASP B CA 1
ATOM 2406 C C . ASP B 1 148 ? -8.102 -29.938 -2.127 1 98.38 148 ASP B C 1
ATOM 2408 O O . ASP B 1 148 ? -9.016 -30.359 -1.418 1 98.38 148 ASP B O 1
ATOM 2412 N N . LEU B 1 149 ? -8.219 -29.109 -3.076 1 97.31 149 LEU B N 1
ATOM 2413 C CA . LEU B 1 149 ? -9.523 -28.5 -3.314 1 97.31 149 LEU B CA 1
ATOM 2414 C C . LEU B 1 149 ? -10.586 -29.562 -3.539 1 97.31 149 LEU B C 1
ATOM 2416 O O . LEU B 1 149 ? -11.734 -29.406 -3.113 1 97.31 149 LEU B O 1
ATOM 2420 N N . ASP B 1 150 ? -10.281 -30.609 -4.227 1 95.88 150 ASP B N 1
ATOM 2421 C CA . ASP B 1 150 ? -11.258 -31.609 -4.637 1 95.88 150 ASP B CA 1
ATOM 2422 C C . ASP B 1 150 ? -11.672 -32.5 -3.453 1 95.88 150 ASP B C 1
ATOM 2424 O O . ASP B 1 150 ? -12.57 -33.344 -3.578 1 95.88 150 ASP B O 1
ATOM 2428 N N . THR B 1 151 ? -11.047 -32.312 -2.311 1 96.88 151 THR B N 1
ATOM 2429 C CA . THR B 1 151 ? -11.367 -33.125 -1.145 1 96.88 151 THR B CA 1
ATOM 2430 C C . THR B 1 151 ? -12.258 -32.375 -0.172 1 96.88 151 THR B C 1
ATOM 2432 O O . THR B 1 151 ? -12.711 -32.906 0.835 1 96.88 151 THR B O 1
ATOM 2435 N N . ILE B 1 152 ? -12.492 -31.125 -0.452 1 96.25 152 ILE B N 1
ATOM 2436 C CA . ILE B 1 152 ? -13.258 -30.281 0.462 1 96.25 152 ILE B CA 1
ATOM 2437 C C . ILE B 1 152 ? -14.742 -30.641 0.367 1 96.25 152 ILE B C 1
ATOM 2439 O O . ILE B 1 152 ? -15.32 -30.641 -0.723 1 96.25 152 ILE B O 1
ATOM 2443 N N . SER B 1 153 ? -15.344 -30.906 1.424 1 96.38 153 SER B N 1
ATOM 2444 C CA . SER B 1 153 ? -16.781 -31.109 1.513 1 96.38 153 SER B CA 1
ATOM 2445 C C . SER B 1 153 ? -17.469 -29.891 2.096 1 96.38 153 SER B C 1
ATOM 2447 O O . SER B 1 153 ? -16.875 -29.141 2.867 1 96.38 153 SER B O 1
ATOM 2449 N N . HIS B 1 154 ? -18.75 -29.656 1.67 1 93.75 154 HIS B N 1
ATOM 2450 C CA . HIS B 1 154 ? -19.547 -28.531 2.141 1 93.75 154 HIS B CA 1
ATOM 2451 C C . HIS B 1 154 ? -20.828 -29 2.818 1 93.75 154 HIS B C 1
ATOM 2453 O O . HIS B 1 154 ? -21.859 -29.172 2.16 1 93.75 154 HIS B O 1
ATOM 2459 N N . PRO B 1 155 ? -20.703 -29.078 3.994 1 90.94 155 PRO B N 1
ATOM 2460 C CA . PRO B 1 155 ? -21.938 -29.5 4.691 1 90.94 155 PRO B CA 1
ATOM 2461 C C . PRO B 1 155 ? -23.031 -28.453 4.609 1 90.94 155 PRO B C 1
ATOM 2463 O O . PRO B 1 155 ? -22.75 -27.25 4.559 1 90.94 155 PRO B O 1
ATOM 2466 N N . LYS B 1 156 ? -24.297 -28.859 4.5 1 80.44 156 LYS B N 1
ATOM 2467 C CA . LYS B 1 156 ? -25.453 -27.953 4.5 1 80.44 156 LYS B CA 1
ATOM 2468 C C . LYS B 1 156 ? -26 -27.766 5.914 1 80.44 156 LYS B C 1
ATOM 2470 O O . LYS B 1 156 ? -25.953 -28.672 6.738 1 80.44 156 LYS B O 1
#

Secondary structure (DSSP, 8-state):
--GGGGEE-HHHHHH---EEEEETTEEEEEEEEE-HHHHHT-SSEEEEEEEE-TT-BSS-SBEESS--EEEEEEE-EEEEEETTEEEEEETT-EEEE-TTS--EEEE--SSS-EEEEEEEE--SEEEEEETTTTEEEEEETTEEEEEEGGG-----/--GGGGEE-HHHHHH---EEEEETTEEEEEEEEE-HHHHHT-SSEEEEEEEE-TT-BSS-SBEESS--EEEEEEESEEEEEETTEEEEEETT-EEEE-TTS--EEEE--SSS-EEEEEEEE--SEEEEEETTTTEEEEEETTEEEEEEGGG-----

Foldseek 3Di:
DPPCQQDDDPVNQVPDPFDWDAEPVHRLQIKGWDFPCVSSPNDWKTKIKIKDAAFGKNYQWKAKQAKKKKKAWAAAKWWKAWQNDIDIDGHGDMGIHDHPDITMIIHRNDRGMTIMMMMMTDDQWIWMDRVVVQWIWTHHNVDIDIDRNVPDDDDD/DPPCQQDDDPVNQVPDPFDWDAEPVHRLQIKGWDFPCVSSPNDWKTKIKIKDAAFGKNYQWKAKQAKKKKKAWAAAKWWKAWQNDIDIDGHGDMGIHDHRDITMIIHRNDRGMTIMMMMMTDDQWIWMDRVVVQWIWTHHNVDIDIDRNVPDDDDD

Solvent-accessible surface area (backbone atoms only — not comparable to full-atom values): 15759 Å² total; per-residue (Å²): 132,71,54,64,62,36,51,43,47,36,69,59,58,70,66,49,84,52,44,82,44,61,34,94,89,24,85,58,8,37,29,39,37,36,53,56,24,60,76,59,53,41,75,52,45,44,34,30,44,36,38,25,45,53,72,18,24,65,42,58,51,27,30,38,50,62,39,38,40,35,37,39,29,67,37,47,37,30,35,36,34,32,68,89,40,78,40,79,46,36,52,57,20,37,36,49,35,40,47,57,68,51,35,35,35,38,35,16,75,40,90,47,57,22,28,29,40,40,40,29,56,46,63,65,53,39,41,31,39,24,73,91,72,43,31,33,37,41,37,41,80,93,43,77,48,77,43,53,52,91,72,64,80,80,85,132,133,72,52,64,60,36,50,43,46,34,69,58,59,69,65,48,84,53,44,80,43,62,35,94,88,24,85,57,7,39,29,40,35,35,54,55,25,61,75,58,52,40,76,53,46,46,36,31,44,37,39,26,46,54,72,18,25,64,43,58,49,27,29,37,50,62,38,38,39,36,37,40,29,68,39,48,37,30,35,36,34,31,66,90,40,79,43,79,45,35,53,56,20,36,36,50,34,39,45,56,69,52,34,36,36,37,35,15,76,40,90,48,56,23,30,29,40,39,39,30,55,46,64,65,53,39,42,30,40,24,72,92,73,44,29,32,36,41,37,38,80,93,44,79,48,77,43,54,52,91,71,66,78,80,85,132

pLDDT: mean 97.82, std 2.86, range [75.81, 99.0]

Nearest PDB structures (foldseek):
  3l2h-assembly1_D  TM=9.910E-01  e=5.545E-24  Acidithiobacillus ferrooxidans ATCC 23270
  3cew-assembly1_A  TM=8.869E-01  e=7.839E-07  Bacteroides fragilis NCTC 9343
  6b8w-assembly1_B  TM=7.904E-01  e=3.218E-06  Enterobacter cloacae subsp. cloacae ATCC 13047
  1sq4-assembly1_B  TM=7.388E-01  e=2.826E-05  Pseudomonas aeruginosa
  1rc6-assembly1_A  TM=6.664E-01  e=3.708E-05  Escherichia coli

Radius of gyration: 20.22 Å; Cα contacts (8 Å, |Δi|>4): 826; chains: 2; bounding box: 47×59×54 Å

Organism: NCBI:txid38313

InterPro domains:
  IPR011051 RmlC-like cupin domain superfamily [SSF51182] (13-147)
  IPR013096 Cupin 2, conserved barrel [PF07883] (49-119)
  IPR014710 RmlC-like jelly roll fold [G3DSA:2.60.120.10] (2-148)
  IPR051610 Glucose-6-phosphate isomerase/Oxalate decarboxylase [PTHR35848] (19-132)

Sequence (312 aa):
MNAREFLLKASEIDAMKGEERTHFLNPNAVRLRKSLGDVIGLAHLGVHLIELAPGRDSTEYHLHYFEEECIYVLEGEGEVCIDQQVFAIGVGDFIAFPAGSVAHGMNNTSERPLKYLVMGQRLSHDVADYPYKGKRLYRNQGCWDLVDLDTISHPKMNAREFLLKASEIDAMKGEERTHFLNPNAVRLRKSLGDVIGLAHLGVHLIELAPGRDSTEYHLHYFEEECIYVLEGEGEVCIDQQVFAIGVGDFIAFPAGSVAHGMNNTSERPLKYLVMGQRLSHDVADYPYKGKRLYRNQGCWDLVDLDTISHPK